Protein AF-A0AA39WLB5-F1 (afdb_monomer)

Foldseek 3Di:
DLVLQLLLVLLLVLLVVLLVLLVVLLVLLVVCVVVVHPCDLSLLLLVLVLVLLLLVLVLLLVVLLVLLVVCVVVPLLPDQLVVLLSLLLSLLSQLQSSLSSLLSSVSSDVDDDDPVSLVSSVSSNVSSVVSNVSSCVSNVVCDPVNLVVSVVVVVPPCVCDPDDVVCVQDVQQDPCVPCLVVLQCDPPDPNHPVCSVVSSVVSVVSSCVSVVVVVVVVVVVVVVVPPPPPDPDPPPPPPPPPPDDDPDDDPPPPVVVSVVVSVVSNVVSVVSSVSSVSSSVSSVSVVNRSNDDPPDDRPSNVVSCVSVVVSVCSSVVSVVVSVVVVVD

Organism: NCBI:txid314043

Structure (mmCIF, N/CA/C/O backbone):
data_AF-A0AA39WLB5-F1
#
_entry.id   AF-A0AA39WLB5-F1
#
loop_
_atom_site.group_PDB
_atom_site.id
_atom_site.type_symbol
_atom_site.label_atom_id
_atom_site.label_alt_id
_atom_site.label_comp_id
_atom_site.label_asym_id
_atom_site.label_entity_id
_atom_site.label_seq_id
_atom_site.pdbx_PDB_ins_code
_atom_site.Cartn_x
_atom_site.Cartn_y
_atom_site.Cartn_z
_atom_site.occupancy
_atom_site.B_iso_or_equiv
_atom_site.auth_seq_id
_atom_site.auth_comp_id
_atom_site.auth_asym_id
_atom_site.auth_atom_id
_atom_site.pdbx_PDB_model_num
ATOM 1 N N . MET A 1 1 ? 10.076 8.027 -20.244 1.00 45.41 1 MET A N 1
ATOM 2 C CA . MET A 1 1 ? 10.957 7.890 -19.060 1.00 45.41 1 MET A CA 1
ATOM 3 C C . MET A 1 1 ? 10.453 8.697 -17.859 1.00 45.41 1 MET A C 1
ATOM 5 O O . MET A 1 1 ? 10.361 8.128 -16.783 1.00 45.41 1 MET A O 1
ATOM 9 N N . LEU A 1 2 ? 10.016 9.952 -18.042 1.00 39.53 2 LEU A N 1
ATOM 10 C CA . LEU A 1 2 ? 9.492 10.826 -16.975 1.00 39.53 2 LEU A CA 1
ATOM 11 C C . LEU A 1 2 ? 8.368 10.226 -16.107 1.00 39.53 2 LEU A C 1
ATOM 13 O O . LEU A 1 2 ? 8.398 10.419 -14.901 1.00 39.53 2 LEU A O 1
ATOM 17 N N . ILE A 1 3 ? 7.442 9.433 -16.661 1.00 48.41 3 ILE A N 1
ATOM 18 C CA . ILE A 1 3 ? 6.362 8.771 -15.889 1.00 48.41 3 ILE A CA 1
ATOM 19 C C . ILE A 1 3 ? 6.914 7.825 -14.795 1.00 48.41 3 ILE A C 1
ATOM 21 O O . ILE A 1 3 ? 6.262 7.591 -13.782 1.00 48.41 3 ILE A O 1
ATOM 25 N N . ARG A 1 4 ? 8.147 7.316 -14.946 1.00 55.44 4 ARG A N 1
ATOM 26 C CA . ARG A 1 4 ? 8.725 6.263 -14.090 1.00 55.44 4 ARG A CA 1
ATOM 27 C C . ARG A 1 4 ? 9.189 6.772 -12.720 1.00 55.44 4 ARG A C 1
ATOM 29 O O . ARG A 1 4 ? 8.989 6.082 -11.728 1.00 55.44 4 ARG A O 1
ATOM 36 N N . LEU A 1 5 ? 9.751 7.982 -12.644 1.00 56.59 5 LEU A N 1
ATOM 37 C CA . LEU A 1 5 ? 10.190 8.593 -11.374 1.00 56.59 5 LEU A CA 1
ATOM 38 C C . LEU A 1 5 ? 9.010 9.029 -10.503 1.00 56.59 5 LEU A C 1
ATOM 40 O O . LEU A 1 5 ? 9.054 8.958 -9.279 1.00 56.59 5 LEU A O 1
ATOM 44 N N . GLN A 1 6 ? 7.967 9.524 -11.163 1.00 62.06 6 GLN A N 1
ATOM 45 C CA . GLN A 1 6 ? 6.819 10.192 -10.553 1.00 62.06 6 GLN A CA 1
ATOM 46 C C . GLN A 1 6 ? 6.055 9.232 -9.645 1.00 62.06 6 GLN A C 1
ATOM 48 O O . GLN A 1 6 ? 5.749 9.523 -8.490 1.00 62.06 6 GLN A O 1
ATOM 53 N N . VAL A 1 7 ? 5.828 8.037 -10.181 1.00 65.69 7 VAL A N 1
ATOM 54 C CA . VAL A 1 7 ? 5.169 6.934 -9.500 1.00 65.69 7 VAL A CA 1
ATOM 55 C C . VAL A 1 7 ? 6.019 6.448 -8.318 1.00 65.69 7 VAL A C 1
ATOM 57 O O . VAL A 1 7 ? 5.489 6.210 -7.236 1.00 65.69 7 VAL A O 1
ATOM 60 N N . LEU A 1 8 ? 7.344 6.389 -8.474 1.00 67.38 8 LEU A N 1
ATOM 61 C CA . LEU A 1 8 ? 8.256 5.940 -7.420 1.00 67.38 8 LEU A CA 1
ATOM 62 C C . LEU A 1 8 ? 8.286 6.897 -6.214 1.00 67.38 8 LEU A C 1
ATOM 64 O O . LEU A 1 8 ? 8.258 6.449 -5.070 1.00 67.38 8 LEU A O 1
ATOM 68 N N . ILE A 1 9 ? 8.303 8.213 -6.460 1.00 69.12 9 ILE A N 1
ATOM 69 C CA . ILE A 1 9 ? 8.267 9.239 -5.402 1.00 69.12 9 ILE A CA 1
ATOM 70 C C . ILE A 1 9 ? 6.919 9.222 -4.681 1.00 69.12 9 ILE A C 1
ATOM 72 O O . ILE A 1 9 ? 6.876 9.301 -3.456 1.00 69.12 9 ILE A O 1
ATOM 76 N N . SER A 1 10 ? 5.822 9.059 -5.422 1.00 71.12 10 SER A N 1
ATOM 77 C CA . SER A 1 10 ? 4.493 8.860 -4.841 1.00 71.12 10 SER A CA 1
ATOM 78 C C . SER A 1 10 ? 4.487 7.669 -3.873 1.00 71.12 10 SER A C 1
ATOM 80 O O . SER A 1 10 ? 4.056 7.798 -2.730 1.00 71.12 10 SER A O 1
ATOM 82 N N . TYR A 1 11 ? 5.050 6.531 -4.283 1.00 70.81 11 TYR A N 1
ATOM 83 C CA . TYR A 1 11 ? 5.164 5.346 -3.432 1.00 70.81 11 TYR A CA 1
ATOM 84 C C . TYR A 1 11 ? 6.097 5.531 -2.231 1.00 70.81 11 TYR A C 1
ATOM 86 O O . TYR A 1 11 ? 5.818 5.024 -1.146 1.00 70.81 11 TYR A O 1
ATOM 94 N N . TYR A 1 12 ? 7.173 6.300 -2.390 1.00 74.56 12 TYR A N 1
ATOM 95 C CA . TYR A 1 12 ? 8.064 6.670 -1.290 1.00 74.56 12 TYR A CA 1
ATOM 96 C C . TYR A 1 12 ? 7.324 7.468 -0.208 1.00 74.56 12 TYR A C 1
ATOM 98 O O . TYR A 1 12 ? 7.397 7.150 0.979 1.00 74.56 12 TYR A O 1
ATOM 106 N N . ILE A 1 13 ? 6.567 8.478 -0.637 1.00 74.94 13 ILE A N 1
ATOM 107 C CA . ILE A 1 13 ? 5.742 9.323 0.225 1.00 74.94 13 ILE A CA 1
ATOM 108 C C . ILE A 1 13 ? 4.688 8.478 0.955 1.00 74.94 13 ILE A C 1
ATOM 110 O O . ILE A 1 13 ? 4.549 8.593 2.173 1.00 74.94 13 ILE A O 1
ATOM 114 N N . GLN A 1 14 ? 3.999 7.585 0.237 1.00 75.06 14 GLN A N 1
ATOM 115 C CA . GLN A 1 14 ? 3.029 6.656 0.823 1.00 75.06 14 GLN A CA 1
ATOM 116 C C . GLN A 1 14 ? 3.661 5.734 1.874 1.00 75.06 14 GLN A C 1
ATOM 118 O O . GLN A 1 14 ? 3.096 5.555 2.950 1.00 75.06 14 GLN A O 1
ATOM 123 N N . GLY A 1 15 ? 4.840 5.171 1.595 1.00 74.81 15 GLY A N 1
ATOM 124 C CA . GLY A 1 15 ? 5.539 4.287 2.527 1.00 74.81 15 GLY A CA 1
ATOM 125 C C . GLY A 1 15 ? 5.907 4.989 3.836 1.00 74.81 15 GLY A C 1
ATOM 126 O O . GLY A 1 15 ? 5.658 4.450 4.914 1.00 74.81 15 GLY A O 1
ATOM 127 N N . ILE A 1 16 ? 6.430 6.219 3.761 1.00 79.31 16 ILE A N 1
ATOM 128 C CA . ILE A 1 16 ? 6.724 7.037 4.951 1.00 79.31 16 ILE A CA 1
ATOM 129 C C . ILE A 1 16 ? 5.444 7.347 5.725 1.00 79.31 16 ILE A C 1
ATOM 131 O O . ILE A 1 16 ? 5.416 7.202 6.946 1.00 79.31 16 ILE A O 1
ATOM 135 N N . LEU A 1 17 ? 4.383 7.747 5.026 1.00 74.69 17 LEU A N 1
ATOM 136 C CA . LEU A 1 17 ? 3.088 8.031 5.639 1.00 74.69 17 LEU A CA 1
ATOM 137 C C . LEU A 1 17 ? 2.535 6.826 6.396 1.00 74.69 17 LEU A C 1
ATOM 139 O O . LEU A 1 17 ? 2.078 6.969 7.528 1.00 74.69 17 LEU A O 1
ATOM 143 N N . LEU A 1 18 ? 2.620 5.639 5.800 1.00 75.50 18 LEU A N 1
ATOM 144 C CA . LEU A 1 18 ? 2.159 4.410 6.429 1.00 75.50 18 LEU A CA 1
ATOM 145 C C . LEU A 1 18 ? 2.999 4.028 7.642 1.00 75.50 18 LEU A C 1
ATOM 147 O O . LEU A 1 18 ? 2.437 3.600 8.647 1.00 75.50 18 LEU A O 1
ATOM 151 N N . LEU A 1 19 ? 4.317 4.233 7.592 1.00 78.44 19 LEU A N 1
ATOM 152 C CA . LEU A 1 19 ? 5.193 4.029 8.746 1.00 78.44 19 LEU A CA 1
ATOM 153 C C . LEU A 1 19 ? 4.872 5.002 9.886 1.00 78.44 19 LEU A C 1
ATOM 155 O O . LEU A 1 19 ? 4.796 4.586 11.041 1.00 78.44 19 LEU A O 1
ATOM 159 N N . LEU A 1 20 ? 4.630 6.278 9.575 1.00 81.19 20 LEU A N 1
ATOM 160 C CA . LEU A 1 20 ? 4.221 7.274 10.567 1.00 81.19 20 LEU A CA 1
ATOM 161 C C . LEU A 1 20 ? 2.859 6.925 11.175 1.00 81.19 20 LE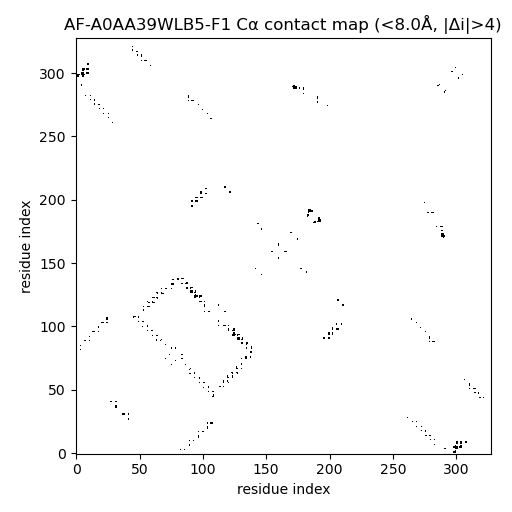U A C 1
ATOM 163 O O . LEU A 1 20 ? 2.717 6.930 12.396 1.00 81.19 20 LEU A O 1
ATOM 167 N N . ALA A 1 21 ? 1.877 6.562 10.347 1.00 76.44 21 ALA A N 1
ATOM 168 C CA . ALA A 1 21 ? 0.562 6.137 10.812 1.00 76.44 21 ALA A CA 1
ATOM 169 C C . ALA A 1 21 ? 0.666 4.897 11.712 1.00 76.44 21 ALA A C 1
ATOM 171 O O . ALA A 1 21 ? 0.112 4.886 12.810 1.00 76.44 21 ALA A O 1
ATOM 172 N N . ALA A 1 22 ? 1.434 3.887 11.299 1.00 77.81 22 ALA A N 1
ATOM 173 C CA . ALA A 1 22 ? 1.697 2.682 12.079 1.00 77.81 22 ALA A CA 1
ATOM 174 C C . ALA A 1 22 ? 2.364 2.992 13.430 1.00 77.81 22 ALA A C 1
ATOM 176 O O . ALA A 1 22 ? 1.956 2.443 14.455 1.00 77.81 22 ALA A O 1
ATOM 177 N N . ALA A 1 23 ? 3.342 3.902 13.455 1.00 81.62 23 ALA A N 1
ATOM 178 C CA . ALA A 1 23 ? 3.997 4.340 14.684 1.00 81.62 23 ALA A CA 1
ATOM 179 C C . ALA A 1 23 ? 3.018 5.052 15.629 1.00 81.62 23 ALA A C 1
ATOM 181 O O . ALA A 1 23 ? 2.978 4.740 16.819 1.00 81.62 23 ALA A O 1
ATOM 182 N N . VAL A 1 24 ? 2.180 5.954 15.106 1.00 80.50 24 VAL A N 1
ATOM 183 C CA . VAL A 1 24 ? 1.130 6.623 15.889 1.00 80.50 24 VAL A CA 1
ATOM 184 C C . VAL A 1 24 ? 0.166 5.594 16.478 1.00 80.50 24 VAL A C 1
ATOM 186 O O . VAL A 1 24 ? -0.100 5.632 17.678 1.00 80.50 24 VAL A O 1
ATOM 189 N N . VAL A 1 25 ? -0.296 4.628 15.678 1.00 76.50 25 VAL A N 1
ATOM 190 C CA . VAL A 1 25 ? -1.184 3.548 16.144 1.00 76.50 25 VAL A CA 1
ATOM 191 C C . VAL A 1 25 ? -0.523 2.738 17.257 1.00 76.50 25 VAL A C 1
ATOM 193 O O . VAL A 1 25 ? -1.152 2.479 18.280 1.00 76.50 25 VAL A O 1
ATOM 196 N N . ALA A 1 26 ? 0.747 2.363 17.095 1.00 78.81 26 ALA A N 1
ATOM 197 C CA . ALA A 1 26 ? 1.484 1.598 18.095 1.00 78.81 26 ALA A CA 1
ATOM 198 C C . ALA A 1 26 ? 1.643 2.372 19.414 1.00 78.81 26 ALA A C 1
ATOM 200 O O . ALA A 1 26 ? 1.461 1.804 20.495 1.00 78.81 26 ALA A O 1
ATOM 201 N N . VAL A 1 27 ? 1.932 3.676 19.344 1.00 82.44 27 VAL A N 1
ATOM 202 C CA . VAL A 1 27 ? 2.039 4.549 20.522 1.00 82.44 27 VAL A CA 1
ATOM 203 C C . VAL A 1 27 ? 0.689 4.697 21.222 1.00 82.44 27 VAL A C 1
ATOM 205 O O . VAL A 1 27 ? 0.632 4.586 22.449 1.00 82.44 27 VAL A O 1
ATOM 208 N N . LEU A 1 28 ? -0.395 4.913 20.469 1.00 77.31 28 LEU A N 1
ATOM 209 C CA . LEU A 1 28 ? -1.751 4.995 21.019 1.00 77.31 28 LEU A CA 1
ATOM 210 C C . LEU A 1 28 ? -2.135 3.679 21.702 1.00 77.31 28 LEU A C 1
ATOM 212 O O . LEU A 1 28 ? -2.416 3.681 22.898 1.00 77.31 28 LEU A O 1
ATOM 216 N N . ALA A 1 29 ? -1.978 2.547 21.009 1.00 74.31 29 ALA A N 1
ATOM 217 C CA . ALA A 1 29 ? -2.257 1.222 21.555 1.00 74.31 29 ALA A CA 1
ATOM 218 C C . ALA A 1 29 ? -1.475 0.948 22.853 1.00 74.31 29 ALA A C 1
ATOM 220 O O . ALA A 1 29 ? -2.047 0.457 23.830 1.00 74.31 29 ALA A O 1
ATOM 221 N N . SER A 1 30 ? -0.196 1.333 22.902 1.00 79.50 30 SER A N 1
ATOM 222 C CA . SER A 1 30 ? 0.651 1.187 24.094 1.00 79.50 30 SER A CA 1
ATOM 223 C C . SER A 1 30 ? 0.182 2.073 25.255 1.00 79.50 30 SER A C 1
ATOM 225 O O . SER A 1 30 ? 0.157 1.636 26.407 1.00 79.50 30 SER A O 1
ATOM 227 N N . ARG A 1 31 ? -0.238 3.313 24.975 1.00 80.44 31 ARG A N 1
ATOM 228 C CA . ARG A 1 31 ? -0.786 4.232 25.989 1.00 80.44 31 ARG A CA 1
ATOM 229 C C . ARG A 1 31 ? -2.144 3.769 26.517 1.00 80.44 31 ARG A C 1
ATOM 231 O O . ARG A 1 31 ? -2.374 3.867 27.723 1.00 80.44 31 ARG A O 1
ATOM 238 N N . SER A 1 32 ? -3.001 3.237 25.646 1.00 73.38 32 SER A N 1
ATOM 239 C CA . SER A 1 32 ? -4.305 2.657 25.999 1.00 73.38 32 SER A CA 1
ATOM 240 C C . SER A 1 32 ? -4.166 1.550 27.040 1.00 73.38 32 SER A C 1
ATOM 242 O O . SER A 1 32 ? -4.946 1.458 27.992 1.00 73.38 32 SER A O 1
ATOM 244 N N . TRP A 1 33 ? -3.121 0.737 26.865 1.00 73.94 33 TRP A N 1
ATOM 245 C CA . TRP A 1 33 ? -2.799 -0.389 27.718 1.00 73.94 33 TRP A CA 1
ATOM 246 C C . TRP A 1 33 ? -2.329 0.080 29.093 1.00 73.94 33 TRP A C 1
ATOM 248 O O . TRP A 1 33 ? -2.852 -0.364 30.111 1.00 73.94 33 TRP A O 1
ATOM 258 N N . LEU A 1 34 ? -1.401 1.041 29.121 1.00 80.94 34 LEU A N 1
ATOM 259 C CA . LEU A 1 34 ? -0.844 1.591 30.360 1.00 80.94 34 LEU A CA 1
ATOM 260 C C . LEU A 1 34 ? -1.882 2.326 31.218 1.00 80.94 34 LEU A C 1
ATOM 262 O O . LEU A 1 34 ? -1.798 2.288 32.441 1.00 80.94 34 LEU A O 1
ATOM 266 N N . ARG A 1 35 ? -2.868 2.992 30.604 1.00 77.12 35 ARG A N 1
ATOM 267 C CA . ARG A 1 35 ? -3.874 3.799 31.321 1.00 77.12 35 ARG A CA 1
ATOM 268 C C . ARG A 1 35 ? -5.099 3.020 31.799 1.00 77.12 35 ARG A C 1
ATOM 270 O O . ARG A 1 35 ? -6.095 3.633 32.174 1.00 77.12 35 ARG A O 1
ATOM 277 N N . GLY A 1 36 ? -5.071 1.687 31.769 1.00 69.06 36 GLY A N 1
ATOM 278 C CA . GLY A 1 36 ? -6.127 0.871 32.380 1.00 69.06 36 GLY A CA 1
ATOM 279 C C . GLY A 1 36 ? -7.535 1.097 31.808 1.00 69.06 36 GLY A C 1
ATOM 280 O O . GLY A 1 36 ? -8.518 0.780 32.467 1.00 69.06 36 GLY A O 1
ATOM 281 N N . GLY A 1 37 ? -7.662 1.620 30.580 1.00 62.50 37 GLY A N 1
ATOM 282 C CA . GLY A 1 37 ? -8.954 1.764 29.902 1.00 62.50 37 GLY A CA 1
ATOM 283 C C . GLY A 1 37 ? -9.710 3.083 30.099 1.00 62.50 37 GLY A C 1
ATOM 284 O O . GLY A 1 37 ? -10.896 3.127 29.776 1.00 62.50 37 GLY A O 1
ATOM 285 N N . GLN A 1 38 ? -9.072 4.168 30.547 1.00 57.00 38 GLN A N 1
ATOM 286 C CA . GLN A 1 38 ? -9.706 5.497 30.575 1.00 57.00 38 GLN A CA 1
ATOM 287 C C . GLN A 1 38 ? -9.788 6.097 29.147 1.00 57.00 38 GLN A C 1
ATOM 289 O O . GLN A 1 38 ? -8.961 6.899 28.720 1.00 57.00 38 GLN A O 1
ATOM 294 N N . GLY A 1 39 ? -10.770 5.618 28.370 1.00 55.78 39 GLY A N 1
ATOM 295 C CA . GLY A 1 39 ? -10.820 5.649 26.896 1.00 55.78 39 GLY A CA 1
ATOM 296 C C . GLY A 1 39 ? -11.477 6.855 26.209 1.00 55.78 39 GLY A C 1
ATOM 297 O O . GLY A 1 39 ? -11.874 6.740 25.052 1.00 55.78 39 GLY A O 1
ATOM 298 N N . SER A 1 40 ? -11.615 8.008 26.870 1.00 58.44 40 SER A N 1
ATOM 299 C CA . SER A 1 40 ? -12.301 9.169 26.268 1.00 58.44 40 SER A CA 1
ATOM 300 C C . SER A 1 40 ? -11.453 9.870 25.190 1.00 58.44 40 SER A C 1
ATOM 302 O O . SER A 1 40 ? -11.858 9.953 24.030 1.00 58.44 40 SER A O 1
ATOM 304 N N . ILE A 1 41 ? -10.235 10.303 25.533 1.00 58.03 41 ILE A N 1
ATOM 305 C CA . ILE A 1 41 ? -9.393 11.140 24.653 1.00 58.03 41 ILE A CA 1
ATOM 306 C C . ILE A 1 41 ? -8.864 10.351 23.446 1.00 58.03 41 ILE A C 1
ATOM 308 O O . ILE A 1 41 ? -8.791 10.870 22.333 1.00 58.03 41 ILE A O 1
ATOM 312 N N . GLU A 1 42 ? -8.547 9.073 23.645 1.00 65.81 42 GLU A N 1
ATOM 313 C CA . GLU A 1 42 ? -7.995 8.210 22.599 1.00 65.81 42 GLU A CA 1
ATOM 314 C C . GLU A 1 42 ? -8.998 7.956 21.464 1.00 65.81 42 GLU A C 1
ATOM 316 O O . GLU A 1 42 ? -8.631 7.963 20.289 1.00 65.81 42 GLU A O 1
ATOM 321 N N . SER A 1 43 ? -10.288 7.853 21.798 1.00 69.56 43 SER A N 1
ATOM 322 C CA . SER A 1 43 ? -11.354 7.689 20.807 1.00 69.56 43 SER A CA 1
ATOM 323 C C . SER A 1 43 ? -11.512 8.906 19.886 1.00 69.56 43 SER A C 1
ATOM 325 O O . SER A 1 43 ? -11.879 8.749 18.722 1.00 69.56 43 SER A O 1
ATOM 327 N N . SER A 1 44 ? -11.192 10.113 20.371 1.00 75.12 44 SER A N 1
ATOM 328 C CA . SER A 1 44 ? -11.315 11.355 19.599 1.00 75.12 44 SER A CA 1
ATOM 329 C C . SER A 1 44 ? -10.257 11.442 18.497 1.00 75.12 44 SER A C 1
ATOM 331 O O . SER A 1 44 ? -10.595 11.673 17.336 1.00 75.12 44 SER A O 1
ATOM 333 N N . VAL A 1 45 ? -8.987 11.174 18.828 1.00 74.88 45 VAL A N 1
ATOM 334 C CA . VAL A 1 45 ? -7.881 11.196 17.851 1.00 74.88 45 VAL A CA 1
ATOM 335 C C . VAL A 1 45 ? -8.066 10.106 16.797 1.00 74.88 45 VAL A C 1
ATOM 337 O O . VAL A 1 45 ? -7.965 10.377 15.603 1.00 74.88 45 VAL A O 1
ATOM 340 N N . VAL A 1 46 ? -8.411 8.889 17.225 1.00 76.88 46 VAL A N 1
ATOM 341 C CA . VAL A 1 46 ? -8.660 7.756 16.321 1.00 76.88 46 VAL A CA 1
ATOM 342 C C . VAL A 1 46 ? -9.796 8.064 15.343 1.00 76.88 46 VAL A C 1
ATOM 344 O O . VAL A 1 46 ? -9.663 7.830 14.143 1.00 76.88 46 VAL A O 1
ATOM 347 N N . ARG A 1 47 ? -10.894 8.655 15.829 1.00 79.69 47 ARG A N 1
ATOM 348 C CA . ARG A 1 47 ? -12.038 9.031 14.989 1.00 79.69 47 ARG A CA 1
ATOM 349 C C . ARG A 1 47 ? -11.704 10.159 14.010 1.00 79.69 47 ARG A C 1
ATOM 351 O O . ARG A 1 47 ? -12.219 10.163 12.897 1.00 79.69 47 ARG A O 1
ATOM 358 N N . LYS A 1 48 ? -10.827 11.093 14.392 1.00 80.81 48 LYS A N 1
ATOM 359 C CA . LYS A 1 48 ? -10.323 12.137 13.487 1.00 80.81 48 LYS A CA 1
ATOM 360 C C . LYS A 1 48 ? -9.405 11.574 12.399 1.00 80.81 48 LYS A C 1
ATOM 362 O O . LYS A 1 48 ? -9.460 12.063 11.277 1.00 80.81 48 LYS A O 1
ATOM 367 N N . LEU A 1 49 ? -8.620 10.535 12.702 1.00 78.75 49 LEU A N 1
ATOM 368 C CA . LEU A 1 49 ? -7.727 9.878 11.737 1.00 78.75 49 LEU A CA 1
ATOM 369 C C . LEU A 1 49 ? -8.457 8.958 10.743 1.00 78.75 49 LEU A C 1
ATOM 371 O O . LEU A 1 49 ? -7.922 8.659 9.677 1.00 78.75 49 LEU A O 1
ATOM 375 N N . GLU A 1 50 ? -9.675 8.515 11.064 1.00 83.44 50 GLU A N 1
ATOM 376 C CA . GLU A 1 50 ? -10.461 7.602 10.225 1.00 83.44 50 GLU A CA 1
ATOM 377 C C . GLU A 1 50 ? -10.741 8.180 8.831 1.00 83.44 50 GLU A C 1
ATOM 379 O O . GLU A 1 50 ? -10.485 7.524 7.821 1.00 83.44 50 GLU A O 1
ATOM 384 N N . SER A 1 51 ? -11.235 9.421 8.773 1.00 84.69 51 SER A N 1
ATOM 385 C CA . SER A 1 51 ? -11.563 10.101 7.516 1.00 84.69 51 SER A CA 1
ATOM 386 C C . SER A 1 51 ? -10.347 10.252 6.589 1.00 84.69 51 SER A C 1
ATOM 388 O O . SER A 1 51 ? -10.414 9.773 5.455 1.00 84.69 51 SER A O 1
ATOM 390 N N . PRO A 1 52 ? -9.216 10.846 7.023 1.00 82.62 52 PRO A N 1
ATOM 391 C CA . PRO A 1 52 ? -8.062 11.004 6.150 1.00 82.62 52 PRO A CA 1
ATOM 392 C C . PRO A 1 52 ? -7.429 9.665 5.759 1.00 82.62 52 PRO A C 1
ATOM 394 O O . PRO A 1 52 ? -6.986 9.530 4.624 1.00 82.62 52 PRO A O 1
ATOM 397 N N . MET A 1 53 ? -7.433 8.648 6.630 1.00 82.94 53 MET A N 1
ATOM 398 C CA . MET A 1 53 ? -6.938 7.311 6.270 1.00 82.94 53 MET A CA 1
ATOM 399 C C . MET A 1 53 ? -7.827 6.610 5.237 1.00 82.94 53 MET A C 1
ATOM 401 O O . MET A 1 53 ? -7.316 5.941 4.339 1.00 82.94 53 MET A O 1
ATOM 405 N N . ALA A 1 54 ? -9.148 6.784 5.307 1.00 87.75 54 ALA A N 1
ATOM 406 C CA . ALA A 1 54 ? -10.058 6.272 4.286 1.00 87.75 54 ALA A CA 1
ATOM 407 C C . ALA A 1 54 ? -9.869 6.987 2.935 1.00 87.75 54 ALA A C 1
ATOM 409 O O . ALA A 1 54 ? -9.864 6.332 1.886 1.00 87.75 54 ALA A O 1
ATOM 410 N N . THR A 1 55 ? -9.670 8.309 2.951 1.00 87.12 55 THR A N 1
ATOM 411 C CA . THR A 1 55 ? -9.332 9.090 1.751 1.00 87.12 55 THR A CA 1
ATOM 412 C C . THR A 1 55 ? -7.988 8.655 1.176 1.00 87.12 55 THR A C 1
ATOM 414 O O . THR A 1 55 ? -7.896 8.412 -0.025 1.00 87.12 55 THR A O 1
ATOM 417 N N . PHE A 1 56 ? -6.976 8.468 2.029 1.00 86.31 56 PHE A N 1
ATOM 418 C CA . PHE A 1 56 ? -5.652 7.985 1.644 1.00 86.31 56 PHE A CA 1
ATOM 419 C C . PHE A 1 56 ? -5.738 6.617 0.957 1.00 86.31 56 PHE A C 1
ATOM 421 O O . PHE A 1 56 ? -5.275 6.485 -0.172 1.00 86.31 56 PHE A O 1
ATOM 428 N N . LEU A 1 57 ? -6.429 5.642 1.564 1.00 90.12 57 LEU A N 1
ATOM 429 C CA . LEU A 1 57 ? -6.661 4.321 0.964 1.00 90.12 57 LEU A CA 1
ATOM 430 C C . LEU A 1 57 ? -7.325 4.422 -0.416 1.00 90.12 57 LEU A C 1
ATOM 432 O O . LEU A 1 57 ? -6.977 3.705 -1.355 1.00 90.12 57 LEU A O 1
ATOM 436 N N . THR A 1 58 ? -8.314 5.302 -0.538 1.00 90.38 58 THR A N 1
ATOM 437 C CA . THR A 1 58 ? -9.068 5.485 -1.780 1.00 90.38 58 THR A CA 1
ATOM 438 C C . THR A 1 58 ? -8.184 6.097 -2.870 1.00 90.38 58 THR A C 1
ATOM 440 O O . THR A 1 58 ? -8.134 5.577 -3.981 1.00 90.38 58 THR A O 1
ATOM 443 N N . ALA A 1 59 ? -7.435 7.155 -2.554 1.00 88.56 59 ALA A N 1
ATOM 444 C CA . ALA A 1 59 ? -6.499 7.783 -3.484 1.00 88.56 59 ALA A CA 1
ATOM 445 C C . ALA A 1 59 ? -5.402 6.804 -3.929 1.00 88.56 59 ALA A C 1
ATOM 447 O O . ALA A 1 59 ? -5.103 6.684 -5.116 1.00 88.56 59 ALA A O 1
ATOM 448 N N . GLU A 1 60 ? -4.851 6.054 -2.977 1.00 88.75 60 GLU A N 1
ATOM 449 C CA . GLU A 1 60 ? -3.820 5.052 -3.207 1.00 88.75 60 GLU A CA 1
ATOM 450 C C . GLU A 1 60 ? -4.295 3.930 -4.142 1.00 88.75 60 GLU A C 1
ATOM 452 O O . GLU A 1 60 ? -3.612 3.591 -5.111 1.00 88.75 60 GLU A O 1
ATOM 457 N N . THR A 1 61 ? -5.488 3.384 -3.892 1.00 92.00 61 THR A N 1
ATOM 458 C CA . THR A 1 61 ? -6.072 2.327 -4.730 1.00 92.00 61 THR A CA 1
ATOM 459 C C . THR A 1 61 ? -6.409 2.826 -6.130 1.00 92.00 61 THR A C 1
ATOM 461 O O . THR A 1 61 ? -6.090 2.139 -7.096 1.00 92.00 61 THR A O 1
ATOM 464 N N . TYR A 1 62 ? -6.975 4.028 -6.286 1.00 91.62 62 TYR A N 1
ATOM 465 C CA . TYR A 1 62 ? -7.223 4.600 -7.615 1.00 91.62 62 TYR A CA 1
ATOM 466 C C . TYR A 1 62 ? -5.940 4.807 -8.408 1.00 91.62 62 TYR A C 1
ATOM 468 O O . TYR A 1 62 ? -5.876 4.451 -9.589 1.00 91.62 62 TYR A O 1
ATOM 476 N N . PHE A 1 63 ? -4.916 5.358 -7.759 1.00 88.31 63 PHE A N 1
ATOM 477 C CA . PHE A 1 63 ? -3.616 5.549 -8.377 1.00 88.31 63 PHE A CA 1
ATOM 478 C C . PHE A 1 63 ? -3.025 4.207 -8.813 1.00 88.31 63 PHE A C 1
ATOM 480 O O . PHE A 1 63 ? -2.670 4.040 -9.978 1.00 88.31 63 PHE A O 1
ATOM 487 N N . SER A 1 64 ? -3.016 3.221 -7.915 1.00 90.94 64 SER A N 1
ATOM 488 C CA . SER A 1 64 ? -2.450 1.905 -8.189 1.00 90.94 64 SER A CA 1
ATOM 489 C C . SER A 1 64 ? -3.195 1.139 -9.291 1.00 90.94 64 SER A C 1
ATOM 491 O O . SER A 1 64 ? -2.563 0.570 -10.184 1.00 90.94 64 SER A O 1
ATOM 493 N N . ILE A 1 65 ? -4.531 1.169 -9.290 1.00 94.12 65 ILE A N 1
ATOM 494 C CA . ILE A 1 65 ? -5.358 0.575 -10.350 1.00 94.12 65 ILE A CA 1
ATOM 495 C C . ILE A 1 65 ? -5.041 1.234 -11.697 1.00 94.12 65 ILE A C 1
ATOM 497 O O . ILE A 1 65 ? -4.818 0.538 -12.687 1.00 94.12 65 ILE A O 1
ATOM 501 N N . SER A 1 66 ? -4.960 2.565 -11.731 1.00 90.81 66 SER A N 1
ATOM 502 C CA . SER A 1 66 ? -4.658 3.314 -12.956 1.00 90.81 66 SER A CA 1
ATOM 503 C C . SER A 1 66 ? -3.268 2.973 -13.495 1.00 90.81 66 SER A C 1
ATOM 505 O O . SER A 1 66 ? -3.113 2.733 -14.693 1.00 90.81 66 SER A O 1
ATOM 507 N N . THR A 1 67 ? -2.262 2.874 -12.618 1.00 88.12 67 THR A N 1
ATOM 508 C CA . THR A 1 67 ? -0.908 2.463 -13.016 1.00 88.12 67 THR A CA 1
ATOM 509 C C . THR A 1 67 ? -0.862 1.027 -13.523 1.00 88.12 67 THR A C 1
ATOM 511 O O . THR A 1 67 ? -0.167 0.758 -14.501 1.00 88.12 67 THR A O 1
ATOM 514 N N . ALA A 1 68 ? -1.627 0.112 -12.919 1.00 92.88 68 ALA A N 1
ATOM 515 C CA . ALA A 1 68 ? -1.690 -1.271 -13.373 1.00 92.88 68 ALA A CA 1
ATOM 516 C C . ALA A 1 68 ? -2.331 -1.370 -14.766 1.00 92.88 68 ALA A C 1
ATOM 518 O O . ALA A 1 68 ? -1.786 -2.033 -15.644 1.00 92.88 68 ALA A O 1
ATOM 519 N N . ILE A 1 69 ? -3.434 -0.652 -15.007 1.00 93.31 69 ILE A N 1
ATOM 520 C CA . ILE A 1 69 ? -4.085 -0.582 -16.326 1.00 93.31 69 ILE A CA 1
ATOM 521 C C . ILE A 1 69 ? -3.127 -0.016 -17.379 1.00 93.31 69 ILE A C 1
ATOM 523 O O . ILE A 1 69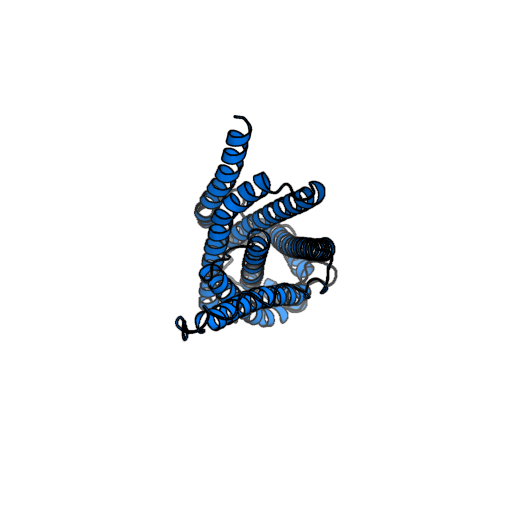 ? -2.973 -0.608 -18.446 1.00 93.31 69 ILE A O 1
ATOM 527 N N . ALA A 1 70 ? -2.438 1.085 -17.072 1.00 89.06 70 ALA A N 1
ATOM 528 C CA . ALA A 1 70 ? -1.441 1.656 -17.975 1.00 89.06 70 ALA A CA 1
ATOM 529 C C . ALA A 1 70 ? -0.323 0.648 -18.297 1.00 89.06 70 ALA A C 1
ATOM 531 O O . ALA A 1 70 ? 0.060 0.496 -19.455 1.00 89.06 70 ALA A O 1
ATOM 532 N N . ALA A 1 71 ? 0.152 -0.095 -17.296 1.00 89.56 71 ALA A N 1
ATOM 533 C CA . ALA A 1 71 ? 1.160 -1.131 -17.484 1.00 89.56 71 ALA A CA 1
ATOM 534 C C . ALA A 1 71 ? 0.666 -2.297 -18.358 1.00 89.56 71 ALA A C 1
ATOM 536 O O . ALA A 1 71 ? 1.433 -2.804 -19.174 1.00 89.56 71 ALA A O 1
ATOM 537 N N . PHE A 1 72 ? -0.608 -2.693 -18.250 1.00 91.94 72 PHE A N 1
ATOM 538 C CA . PHE A 1 72 ? -1.201 -3.697 -19.141 1.00 91.94 72 PHE A CA 1
ATOM 539 C C . PHE A 1 72 ? -1.226 -3.233 -20.601 1.00 91.94 72 PHE A C 1
ATOM 541 O O . PHE A 1 72 ? -0.911 -4.022 -21.492 1.00 91.94 72 PHE A O 1
ATOM 548 N N . ILE A 1 73 ? -1.535 -1.956 -20.848 1.00 92.25 73 ILE A N 1
ATOM 549 C CA . ILE A 1 73 ? -1.533 -1.367 -22.198 1.00 92.25 73 ILE A CA 1
ATOM 550 C C . ILE A 1 73 ? -0.120 -1.373 -22.801 1.00 92.25 73 ILE A C 1
ATOM 552 O O . ILE A 1 73 ? 0.037 -1.575 -24.002 1.00 92.25 73 ILE A O 1
ATOM 556 N N . MET A 1 74 ? 0.918 -1.226 -21.974 1.00 86.06 74 MET A N 1
ATOM 557 C CA . MET A 1 74 ? 2.319 -1.263 -22.411 1.00 86.06 74 MET A CA 1
ATOM 558 C C . MET A 1 74 ? 2.838 -2.667 -22.777 1.00 86.06 74 MET A C 1
ATOM 560 O O . MET A 1 74 ? 4.014 -2.793 -23.102 1.00 86.06 74 MET A O 1
ATOM 564 N N . SER A 1 75 ? 1.997 -3.709 -22.748 1.00 90.00 75 SER A N 1
ATOM 565 C CA . SER A 1 75 ? 2.376 -5.104 -23.016 1.00 90.00 75 SER A CA 1
ATOM 566 C C . SER A 1 75 ? 3.550 -5.578 -22.137 1.00 90.00 75 SER A C 1
ATOM 568 O O . SER A 1 75 ? 4.697 -5.641 -22.587 1.00 90.00 75 SER A O 1
ATOM 570 N N . PRO A 1 76 ? 3.298 -5.971 -20.873 1.00 86.44 76 PRO A N 1
ATOM 571 C CA . PRO A 1 76 ? 4.357 -6.261 -19.896 1.00 86.44 76 PRO A CA 1
ATOM 572 C C . PRO A 1 76 ? 5.310 -7.397 -20.313 1.00 86.44 76 PRO A C 1
ATOM 574 O O . PRO A 1 76 ? 6.421 -7.496 -19.797 1.00 86.44 76 PRO A O 1
ATOM 577 N N . ARG A 1 77 ? 4.901 -8.241 -21.269 1.00 85.81 77 ARG A N 1
ATOM 578 C CA . ARG A 1 77 ? 5.721 -9.333 -21.815 1.00 85.81 77 ARG A CA 1
ATOM 579 C C . ARG A 1 77 ? 6.807 -8.870 -22.786 1.00 85.81 77 ARG A C 1
ATOM 581 O O . ARG A 1 77 ? 7.779 -9.588 -22.955 1.00 85.81 77 ARG A O 1
ATOM 588 N N . ALA A 1 78 ? 6.623 -7.723 -23.434 1.00 83.75 78 ALA A N 1
ATOM 589 C CA . ALA A 1 78 ? 7.536 -7.194 -24.449 1.00 83.75 78 ALA A CA 1
ATOM 590 C C . ALA A 1 78 ? 8.262 -5.927 -23.975 1.00 83.75 78 ALA A C 1
ATOM 592 O O . ALA A 1 78 ? 8.862 -5.215 -24.773 1.00 83.75 78 ALA A O 1
ATOM 593 N N . ILE A 1 79 ? 8.154 -5.607 -22.685 1.00 81.06 79 ILE A N 1
ATOM 594 C CA . ILE A 1 79 ? 8.695 -4.369 -22.148 1.00 81.06 79 ILE A CA 1
ATOM 595 C C . ILE A 1 79 ? 10.199 -4.496 -21.898 1.00 81.06 79 ILE A C 1
ATOM 597 O O . ILE A 1 79 ? 10.664 -5.541 -21.438 1.00 81.06 79 ILE A O 1
ATOM 601 N N . ASP A 1 80 ? 10.943 -3.414 -22.149 1.00 77.75 80 ASP A N 1
ATOM 602 C CA . ASP A 1 80 ? 12.376 -3.369 -21.856 1.00 77.75 80 ASP A CA 1
ATOM 603 C C . ASP A 1 80 ? 12.640 -3.731 -20.387 1.00 77.75 80 ASP A C 1
ATOM 605 O O . ASP A 1 80 ? 11.890 -3.276 -19.511 1.00 77.75 80 ASP A O 1
ATOM 609 N N . PRO A 1 81 ? 13.732 -4.442 -20.069 1.00 71.81 81 PRO A N 1
ATOM 610 C CA . PRO A 1 81 ? 14.016 -4.898 -18.708 1.00 71.81 81 PRO A CA 1
ATOM 611 C C . PRO A 1 81 ? 14.029 -3.758 -17.692 1.00 71.81 81 PRO A C 1
ATOM 613 O O . PRO A 1 81 ? 13.426 -3.865 -16.628 1.00 71.81 81 PRO A O 1
ATOM 616 N N . LEU A 1 82 ? 14.621 -2.614 -18.053 1.00 69.94 82 LEU A N 1
ATOM 617 C CA . LEU A 1 82 ? 14.656 -1.420 -17.204 1.00 69.94 82 LEU A CA 1
ATOM 618 C C . LEU A 1 82 ? 13.247 -0.923 -16.837 1.00 69.94 82 LEU A C 1
ATOM 620 O O . LEU A 1 82 ? 12.990 -0.516 -15.703 1.00 69.94 82 LEU A O 1
ATOM 624 N N . ASN A 1 83 ? 12.317 -0.979 -17.789 1.00 76.62 83 ASN A N 1
ATOM 625 C CA . ASN A 1 83 ? 10.926 -0.585 -17.579 1.00 76.62 83 ASN A CA 1
ATOM 626 C C . ASN A 1 83 ? 10.192 -1.654 -16.777 1.00 76.62 83 ASN A C 1
ATOM 628 O O . ASN A 1 83 ? 9.403 -1.317 -15.898 1.00 76.62 83 ASN A O 1
ATOM 632 N N . GLY A 1 84 ? 10.480 -2.925 -17.060 1.00 82.75 84 GLY A N 1
ATOM 633 C CA . GLY A 1 84 ? 9.957 -4.061 -16.322 1.00 82.75 84 GLY A CA 1
ATOM 634 C C . GLY A 1 84 ? 10.324 -3.991 -14.842 1.00 82.75 84 GLY A C 1
ATOM 635 O O . GLY A 1 84 ? 9.447 -4.177 -14.007 1.00 82.75 84 GLY A O 1
ATOM 636 N N . TYR A 1 85 ? 11.562 -3.617 -14.496 1.00 77.00 85 TYR A N 1
ATOM 637 C CA . TYR A 1 85 ? 11.989 -3.431 -13.104 1.00 77.00 85 TYR A CA 1
ATOM 638 C C . TYR A 1 85 ? 11.223 -2.329 -12.387 1.00 77.00 85 TYR A C 1
ATOM 640 O O . TYR A 1 85 ? 10.721 -2.546 -11.284 1.00 77.00 85 TYR A O 1
ATOM 648 N N . ALA A 1 86 ? 11.094 -1.162 -13.020 1.00 79.25 86 ALA A N 1
ATOM 649 C CA . ALA A 1 86 ? 10.315 -0.069 -12.453 1.00 79.25 86 ALA A CA 1
ATOM 650 C C . ALA A 1 86 ? 8.854 -0.497 -12.243 1.00 79.25 86 ALA A C 1
ATOM 652 O O . ALA A 1 86 ? 8.315 -0.325 -11.152 1.00 79.25 86 ALA A O 1
ATOM 653 N N . LEU A 1 87 ? 8.233 -1.124 -13.248 1.00 85.94 87 LEU A N 1
ATOM 654 C CA . LEU A 1 87 ? 6.864 -1.632 -13.147 1.00 85.94 87 LEU A CA 1
ATOM 655 C C . LEU A 1 87 ? 6.714 -2.743 -12.108 1.00 85.94 87 LEU A C 1
ATOM 657 O O . LEU A 1 87 ? 5.661 -2.848 -11.487 1.00 85.94 87 LEU A O 1
ATOM 661 N N . MET A 1 88 ? 7.750 -3.547 -11.880 1.00 87.19 88 MET A N 1
ATOM 662 C CA . MET A 1 88 ? 7.731 -4.575 -10.851 1.00 87.19 88 MET A CA 1
ATOM 663 C C . MET A 1 88 ? 7.685 -3.945 -9.459 1.00 87.19 88 MET A C 1
ATOM 665 O O . MET A 1 88 ? 6.876 -4.366 -8.639 1.00 87.19 88 MET A O 1
ATOM 669 N N . VAL A 1 89 ? 8.478 -2.901 -9.198 1.00 84.06 89 VAL A N 1
ATOM 670 C CA . VAL A 1 89 ? 8.385 -2.141 -7.939 1.00 84.06 89 VAL A CA 1
ATOM 671 C C . VAL A 1 89 ? 7.001 -1.522 -7.786 1.00 84.06 89 VAL A C 1
ATOM 673 O O . VAL A 1 89 ? 6.390 -1.662 -6.732 1.00 84.06 89 VAL A O 1
ATOM 676 N N . VAL A 1 90 ? 6.478 -0.897 -8.844 1.00 86.44 90 VAL A N 1
ATOM 677 C CA . VAL A 1 90 ? 5.122 -0.326 -8.859 1.00 86.44 90 VAL A CA 1
ATOM 678 C C . VAL A 1 90 ? 4.071 -1.379 -8.511 1.00 86.44 90 VAL A C 1
ATOM 680 O O . VAL A 1 90 ? 3.236 -1.134 -7.646 1.00 86.44 90 VAL A O 1
ATOM 683 N N . ALA A 1 91 ? 4.151 -2.566 -9.115 1.00 92.00 91 ALA A N 1
ATOM 684 C CA . ALA A 1 91 ? 3.246 -3.671 -8.828 1.00 92.00 91 ALA A CA 1
ATOM 685 C C . ALA A 1 91 ? 3.351 -4.125 -7.364 1.00 92.00 91 ALA A C 1
ATOM 687 O O . ALA A 1 91 ? 2.330 -4.296 -6.702 1.00 92.00 91 ALA A O 1
ATOM 688 N N . ILE A 1 92 ? 4.574 -4.258 -6.835 1.00 90.00 92 ILE A N 1
ATOM 689 C CA . ILE A 1 92 ? 4.814 -4.640 -5.436 1.00 90.00 92 ILE A CA 1
ATOM 690 C C . ILE A 1 92 ? 4.154 -3.657 -4.484 1.00 90.00 92 ILE A C 1
ATOM 692 O O . ILE A 1 92 ? 3.383 -4.058 -3.614 1.00 90.00 92 ILE A O 1
ATOM 696 N N . VAL A 1 93 ? 4.422 -2.366 -4.661 1.00 87.81 93 VAL A N 1
ATOM 697 C CA . VAL A 1 93 ? 3.844 -1.353 -3.782 1.00 87.81 93 VAL A CA 1
ATOM 698 C C . VAL A 1 93 ? 2.323 -1.283 -3.966 1.00 87.81 93 VAL A C 1
ATOM 700 O O . VAL A 1 93 ? 1.590 -1.184 -2.985 1.00 87.81 93 VAL A O 1
ATOM 703 N N . GLY A 1 94 ? 1.835 -1.450 -5.198 1.00 89.19 94 GLY A N 1
ATOM 704 C CA . GLY A 1 94 ? 0.417 -1.421 -5.547 1.00 89.19 94 GLY A CA 1
ATOM 705 C C . GLY A 1 94 ? -0.441 -2.558 -4.981 1.00 89.19 94 GLY A C 1
ATOM 706 O O . GLY A 1 94 ? -1.641 -2.366 -4.765 1.00 89.19 94 GLY A O 1
ATOM 707 N N . PHE A 1 95 ? 0.136 -3.733 -4.699 1.00 92.69 95 PHE A N 1
ATOM 708 C CA . PHE A 1 95 ? -0.574 -4.787 -3.961 1.00 92.69 95 PHE A CA 1
ATOM 709 C C . PHE A 1 95 ? -0.325 -4.751 -2.450 1.00 92.69 95 PHE A C 1
ATOM 711 O O . PHE A 1 95 ? -1.111 -5.327 -1.700 1.00 92.69 95 PHE A O 1
ATOM 718 N N . LEU A 1 96 ? 0.759 -4.123 -1.989 1.00 90.25 96 LEU A N 1
ATOM 719 C CA . LEU A 1 96 ? 1.196 -4.184 -0.596 1.00 90.25 96 LEU A CA 1
ATOM 720 C C . LEU A 1 96 ? 0.632 -3.042 0.245 1.00 90.25 96 LEU A C 1
ATOM 722 O O . LEU A 1 96 ? -0.020 -3.284 1.264 1.00 90.25 96 LEU A O 1
ATOM 726 N N . CYS A 1 97 ? 0.854 -1.804 -0.191 1.00 89.50 97 CYS A N 1
ATOM 727 C CA . CYS A 1 97 ? 0.470 -0.636 0.583 1.00 89.50 97 CYS A CA 1
ATOM 728 C C . CYS A 1 97 ? -1.058 -0.542 0.767 1.00 89.50 97 CYS A C 1
ATOM 730 O O . CYS A 1 97 ? -1.468 -0.426 1.923 1.00 89.50 97 CYS A O 1
ATOM 732 N N . PRO A 1 98 ? -1.929 -0.804 -0.237 1.00 92.00 98 PRO A N 1
ATOM 733 C CA . PRO A 1 98 ? -3.375 -0.739 -0.015 1.00 92.00 98 PRO A CA 1
ATOM 734 C C . PRO A 1 98 ? -3.886 -1.763 1.001 1.00 92.00 98 PRO A C 1
ATOM 736 O O . PRO A 1 98 ? -4.839 -1.503 1.737 1.00 92.00 98 PRO A O 1
ATOM 739 N N . VAL A 1 99 ? -3.259 -2.943 1.052 1.00 92.62 99 VAL A N 1
ATOM 740 C CA . VAL A 1 99 ? -3.597 -3.996 2.019 1.00 92.62 99 VAL A CA 1
ATOM 741 C C . VAL A 1 99 ? -3.197 -3.572 3.429 1.00 92.62 99 VAL A C 1
ATOM 743 O O . VAL A 1 99 ? -3.959 -3.773 4.375 1.00 92.62 99 VAL A O 1
ATOM 746 N N . PHE A 1 100 ? -2.031 -2.949 3.582 1.00 88.12 100 PHE A N 1
ATOM 747 C CA . PHE A 1 100 ? -1.561 -2.463 4.876 1.00 88.12 100 PHE A CA 1
ATOM 748 C C . PHE A 1 100 ? -2.326 -1.236 5.353 1.00 88.12 100 PHE A C 1
ATOM 750 O O . PHE A 1 100 ? -2.693 -1.180 6.524 1.00 88.12 100 PHE A O 1
ATOM 757 N N . THR A 1 101 ? -2.658 -0.304 4.465 1.00 88.19 101 THR A N 1
ATOM 758 C CA . THR A 1 101 ? -3.553 0.814 4.768 1.00 88.19 101 THR A CA 1
ATOM 759 C C . THR A 1 101 ? -4.906 0.295 5.265 1.00 88.19 101 THR A C 1
ATOM 761 O O . THR A 1 101 ? -5.427 0.764 6.278 1.00 88.19 101 THR A O 1
ATOM 764 N N . LEU A 1 102 ? -5.461 -0.732 4.607 1.00 90.38 102 LEU A N 1
ATOM 765 C CA . LEU A 1 102 ? -6.706 -1.374 5.031 1.00 90.38 102 LEU A CA 1
ATOM 766 C C . LEU A 1 102 ? -6.576 -2.046 6.410 1.00 90.38 102 LEU A C 1
ATOM 768 O O . LEU A 1 102 ? -7.502 -1.958 7.219 1.00 90.38 102 LEU A O 1
ATOM 772 N N . LEU A 1 103 ? -5.441 -2.694 6.690 1.00 88.69 103 LEU A N 1
ATOM 773 C CA . LEU A 1 103 ? -5.143 -3.282 7.996 1.00 88.69 103 LEU A CA 1
ATOM 774 C C . LEU A 1 103 ? -5.038 -2.210 9.088 1.00 88.69 103 LEU A C 1
ATOM 776 O O . LEU A 1 103 ? -5.656 -2.357 10.139 1.00 88.69 103 LEU A O 1
ATOM 780 N N . LEU A 1 104 ? -4.318 -1.114 8.840 1.00 83.88 104 LEU A N 1
ATOM 781 C CA . LEU A 1 104 ? -4.207 0.002 9.783 1.00 83.88 104 LEU A CA 1
ATOM 782 C C . LEU A 1 104 ? -5.575 0.619 10.065 1.00 83.88 104 LEU A C 1
ATOM 784 O O . LEU A 1 104 ? -5.923 0.823 11.226 1.00 83.88 104 LEU A O 1
ATOM 788 N N . LEU A 1 105 ? -6.393 0.827 9.031 1.00 86.25 105 LEU A N 1
ATOM 789 C CA . LEU A 1 105 ? -7.763 1.312 9.192 1.00 86.25 105 LEU A CA 1
ATOM 790 C C . LEU A 1 105 ? -8.618 0.328 10.007 1.00 86.25 105 LEU A C 1
ATOM 792 O O . LEU A 1 105 ? -9.446 0.741 10.816 1.00 86.25 105 LEU A O 1
ATOM 796 N N . ARG A 1 106 ? -8.398 -0.984 9.845 1.00 86.38 106 ARG A N 1
ATOM 797 C CA . ARG A 1 106 ? -9.059 -2.020 10.651 1.00 86.38 106 ARG A CA 1
ATOM 798 C C . ARG A 1 106 ? -8.619 -1.992 12.117 1.00 86.38 106 ARG A C 1
ATOM 800 O O . ARG A 1 106 ? -9.464 -2.235 12.980 1.00 86.38 106 ARG A O 1
ATOM 807 N N . CYS A 1 107 ? -7.338 -1.739 12.382 1.00 79.94 107 CYS A N 1
ATOM 808 C CA . CYS A 1 107 ? -6.774 -1.627 13.728 1.00 79.94 107 CYS A CA 1
ATOM 809 C C . CYS A 1 107 ? -7.221 -0.343 14.436 1.00 79.94 107 CYS A C 1
ATOM 811 O O . CYS A 1 107 ? -7.498 -0.383 15.631 1.00 79.94 107 CYS A O 1
ATOM 813 N N . LEU A 1 108 ? -7.315 0.770 13.704 1.00 76.69 108 LEU A N 1
ATOM 814 C CA . LEU A 1 108 ? -7.784 2.056 14.219 1.00 76.69 108 LEU A CA 1
ATOM 815 C C . LEU A 1 108 ? -9.283 2.026 14.511 1.00 76.69 108 LEU A C 1
ATOM 817 O O . LEU A 1 108 ? -9.719 2.434 15.582 1.00 76.69 108 LEU A O 1
ATOM 821 N N . THR A 1 109 ? -10.085 1.514 13.581 1.00 73.31 109 THR A N 1
ATOM 822 C CA . THR A 1 109 ? -11.537 1.650 13.661 1.00 73.31 109 THR A CA 1
ATOM 823 C C . THR A 1 109 ? -12.194 0.294 13.916 1.00 73.31 109 THR A C 1
ATOM 825 O O . THR A 1 109 ? -12.340 -0.533 13.013 1.00 73.31 109 THR A O 1
ATOM 828 N N . GLU A 1 110 ? -12.692 0.070 15.140 1.00 64.81 110 GLU A N 1
ATOM 829 C CA . GLU A 1 110 ? -13.540 -1.102 15.430 1.00 64.81 110 GLU A CA 1
ATOM 830 C C . GLU A 1 110 ? -14.877 -1.060 14.661 1.00 64.81 110 GLU A C 1
ATOM 832 O O . GLU A 1 110 ? -15.480 -2.106 14.400 1.00 64.81 110 GLU A O 1
ATOM 837 N N . ALA A 1 111 ? -15.329 0.139 14.270 1.00 53.53 111 ALA A N 1
ATOM 838 C CA . ALA A 1 111 ? -16.716 0.382 13.896 1.00 53.53 111 ALA A CA 1
ATOM 839 C C . ALA A 1 111 ? -17.051 0.311 12.397 1.00 53.53 111 ALA A C 1
ATOM 841 O O . ALA A 1 111 ? -18.182 -0.082 12.098 1.00 53.53 111 ALA A O 1
ATOM 842 N N . ARG A 1 112 ? -16.184 0.685 11.435 1.00 61.72 112 ARG A N 1
ATOM 843 C CA . ARG A 1 112 ? -16.644 0.774 10.029 1.00 61.72 112 ARG A CA 1
ATOM 844 C C . ARG A 1 112 ? -15.553 1.012 8.973 1.00 61.72 112 ARG A C 1
ATOM 846 O O . ARG A 1 112 ? -15.514 2.038 8.312 1.00 61.72 112 ARG A O 1
ATOM 853 N N . VAL A 1 113 ? -14.749 -0.004 8.662 1.00 75.00 113 VAL A N 1
ATOM 854 C CA . VAL A 1 113 ? -14.050 0.006 7.362 1.00 75.00 113 VAL A CA 1
ATOM 855 C C . V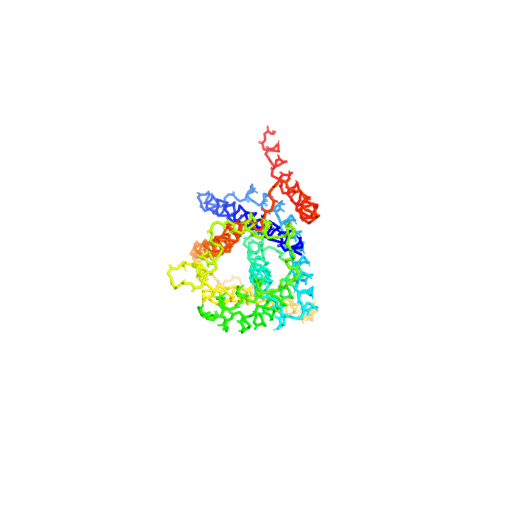AL A 1 113 ? -15.123 0.039 6.256 1.00 75.00 113 VAL A C 1
ATOM 857 O O . VAL A 1 113 ? -16.024 -0.811 6.239 1.00 75.00 113 VAL A O 1
ATOM 860 N N . THR A 1 114 ? -15.055 0.984 5.318 1.00 82.56 114 THR A N 1
ATOM 861 C CA . THR A 1 114 ? -16.055 1.105 4.242 1.00 82.56 114 THR A CA 1
ATOM 862 C C . THR A 1 114 ? -16.005 -0.122 3.323 1.00 82.56 114 THR A C 1
ATOM 864 O O . THR A 1 114 ? -14.942 -0.692 3.071 1.00 82.56 114 THR A O 1
ATOM 867 N N . ARG A 1 115 ? -17.165 -0.612 2.858 1.00 87.94 115 ARG A N 1
ATOM 868 C CA . ARG A 1 115 ? -17.211 -1.737 1.895 1.00 87.94 115 ARG A CA 1
ATOM 869 C C . ARG A 1 115 ? -16.501 -1.364 0.597 1.00 87.94 115 ARG A C 1
ATOM 871 O O . ARG A 1 115 ? -15.771 -2.176 0.047 1.00 87.94 115 ARG A O 1
ATOM 878 N N . PHE A 1 116 ? -16.690 -0.116 0.185 1.00 90.31 116 PHE A N 1
ATOM 879 C CA . PHE A 1 116 ? -16.084 0.461 -1.000 1.00 90.31 116 PHE A CA 1
ATOM 880 C C . PHE A 1 116 ? -14.552 0.389 -0.969 1.00 90.31 116 PHE A C 1
ATOM 882 O O . PHE A 1 116 ? -13.966 -0.184 -1.881 1.00 90.31 116 PHE A O 1
ATOM 889 N N . GLY A 1 117 ? -13.918 0.845 0.121 1.00 91.00 117 GLY A N 1
ATOM 890 C CA . GLY A 1 117 ? -12.462 0.773 0.268 1.00 91.00 117 GLY A CA 1
ATOM 891 C C . GLY A 1 117 ? -11.934 -0.660 0.192 1.00 91.00 117 GLY A C 1
ATOM 892 O O . GLY A 1 117 ? -10.983 -0.922 -0.526 1.00 91.00 117 GLY A O 1
ATOM 893 N N . THR A 1 118 ? -12.605 -1.621 0.841 1.00 93.00 118 THR A N 1
ATOM 894 C CA . THR A 1 118 ? -12.215 -3.043 0.765 1.00 93.00 118 THR A CA 1
ATOM 895 C C . THR A 1 118 ? -12.288 -3.593 -0.660 1.00 93.00 118 THR A C 1
ATOM 897 O O . THR A 1 118 ? -11.378 -4.302 -1.077 1.00 93.00 118 THR A O 1
ATOM 900 N N . VAL A 1 119 ? -13.346 -3.273 -1.413 1.00 95.44 119 VAL A N 1
ATOM 901 C CA . VAL A 1 119 ? -13.482 -3.714 -2.811 1.00 95.44 119 VAL A CA 1
ATOM 902 C C . VAL A 1 119 ? -12.377 -3.108 -3.674 1.00 95.44 119 VAL A C 1
ATOM 904 O O . VAL A 1 119 ? -11.732 -3.840 -4.420 1.00 95.44 119 VAL A O 1
ATOM 907 N N . LEU A 1 120 ? -12.102 -1.808 -3.528 1.00 95.19 120 LEU A N 1
ATOM 908 C CA . LEU A 1 120 ? -11.002 -1.152 -4.238 1.00 95.19 120 LEU A CA 1
ATOM 909 C C . LEU A 1 120 ? -9.643 -1.776 -3.903 1.00 95.19 120 LEU A C 1
ATOM 911 O O . LEU A 1 120 ? -8.861 -2.035 -4.814 1.00 95.19 120 LEU A O 1
ATOM 915 N N . THR A 1 121 ? -9.374 -2.090 -2.631 1.00 95.75 121 THR A N 1
ATOM 916 C CA . THR A 1 121 ? -8.149 -2.793 -2.223 1.00 95.75 121 THR A CA 1
ATOM 917 C C . THR A 1 121 ? -8.030 -4.155 -2.901 1.00 95.75 121 THR A C 1
ATOM 919 O O . THR A 1 121 ? -6.956 -4.485 -3.393 1.00 95.75 121 THR A O 1
ATOM 922 N N . VAL A 1 122 ? -9.115 -4.936 -2.970 1.00 97.19 122 VAL A N 1
ATOM 923 C CA . VAL A 1 122 ? -9.115 -6.253 -3.632 1.00 97.19 122 VAL A CA 1
ATOM 924 C C . VAL A 1 122 ? -8.852 -6.121 -5.132 1.00 97.19 122 VAL A C 1
ATOM 926 O O . VAL A 1 122 ? -8.039 -6.869 -5.670 1.00 97.19 122 VAL A O 1
ATOM 929 N N . VAL A 1 123 ? -9.489 -5.157 -5.804 1.00 97.50 123 VAL A N 1
ATOM 930 C CA . VAL A 1 123 ? -9.265 -4.894 -7.236 1.00 97.50 123 VAL A CA 1
ATOM 931 C C . VAL A 1 123 ? -7.822 -4.454 -7.488 1.00 97.50 123 VAL A C 1
ATOM 933 O O . VAL A 1 123 ? -7.165 -5.001 -8.372 1.00 97.50 123 VAL A O 1
ATOM 936 N N . SER A 1 124 ? -7.305 -3.522 -6.680 1.00 96.81 124 SER A N 1
ATOM 937 C CA . SER A 1 124 ? -5.910 -3.072 -6.747 1.00 96.81 124 SER A CA 1
ATOM 938 C C . SER A 1 124 ? -4.945 -4.237 -6.548 1.00 96.81 124 SER A C 1
ATOM 940 O O . SER A 1 124 ? -4.067 -4.463 -7.380 1.00 96.81 124 SER A O 1
ATOM 942 N N . TRP A 1 125 ? -5.135 -5.030 -5.491 1.00 97.44 125 TRP A N 1
ATOM 943 C CA . TRP A 1 125 ? -4.314 -6.205 -5.206 1.00 97.44 125 TRP A CA 1
ATOM 944 C C . TRP A 1 125 ? -4.330 -7.205 -6.366 1.00 97.44 125 TRP A C 1
ATOM 946 O O . TRP A 1 125 ? -3.268 -7.674 -6.775 1.00 97.44 125 TRP A O 1
ATOM 956 N N . PHE A 1 126 ? -5.502 -7.493 -6.939 1.00 97.94 126 PHE A N 1
ATOM 957 C CA . PHE A 1 126 ? -5.640 -8.442 -8.042 1.00 97.94 126 PHE A CA 1
ATOM 958 C C . PHE A 1 126 ? -4.893 -7.973 -9.295 1.00 97.94 126 PHE A C 1
ATOM 960 O O . PHE A 1 126 ? -4.066 -8.711 -9.827 1.00 97.94 126 PHE A O 1
ATOM 967 N N . LEU A 1 127 ? -5.127 -6.732 -9.737 1.00 97.19 127 LEU A N 1
ATOM 968 C CA . LEU A 1 127 ? -4.489 -6.188 -10.939 1.00 97.19 127 LEU A CA 1
ATOM 969 C C . LEU A 1 127 ? -2.963 -6.145 -10.806 1.00 97.19 127 LEU A C 1
ATOM 971 O O . LEU A 1 127 ? -2.253 -6.581 -11.712 1.00 97.19 127 LEU A O 1
ATOM 975 N N . ASN A 1 128 ? -2.457 -5.678 -9.664 1.00 96.19 128 ASN A N 1
ATOM 976 C CA . ASN A 1 128 ? -1.019 -5.607 -9.416 1.00 96.19 128 ASN A CA 1
ATOM 977 C C . ASN A 1 128 ? -0.388 -6.994 -9.229 1.00 96.19 128 ASN A C 1
ATOM 979 O O . ASN A 1 128 ? 0.746 -7.203 -9.650 1.00 96.19 128 ASN A O 1
ATOM 983 N N . THR A 1 129 ? -1.118 -7.963 -8.670 1.00 96.56 129 THR A N 1
ATOM 984 C CA . THR A 1 129 ? -0.669 -9.363 -8.595 1.00 96.56 129 THR A CA 1
ATOM 985 C C . THR A 1 129 ? -0.512 -9.960 -9.992 1.00 96.56 129 THR A C 1
ATOM 987 O O . THR A 1 129 ? 0.529 -10.534 -10.304 1.00 96.56 129 THR A O 1
ATOM 990 N N . VAL A 1 130 ? -1.516 -9.795 -10.860 1.00 96.62 130 VAL A N 1
ATOM 991 C CA . VAL A 1 130 ? -1.446 -10.280 -12.246 1.00 96.62 130 VAL A CA 1
ATOM 992 C C . VAL A 1 130 ? -0.291 -9.608 -12.987 1.00 96.62 130 VAL A C 1
ATOM 994 O O . VAL A 1 130 ? 0.497 -10.292 -13.635 1.00 96.62 130 VAL A O 1
ATOM 997 N N . LEU A 1 131 ? -0.144 -8.287 -12.852 1.00 94.94 131 LEU A N 1
ATOM 998 C CA . LEU A 1 131 ? 0.963 -7.549 -13.455 1.00 94.94 131 LEU A CA 1
ATOM 999 C C . LEU A 1 131 ? 2.326 -8.064 -12.969 1.00 94.94 131 LEU A C 1
ATOM 1001 O O . LEU A 1 131 ? 3.206 -8.322 -13.788 1.00 94.94 131 LEU A O 1
ATOM 1005 N N . PHE A 1 132 ? 2.488 -8.272 -11.660 1.00 94.00 132 PHE A N 1
ATOM 1006 C CA . PHE A 1 132 ? 3.710 -8.819 -11.072 1.00 94.00 132 PHE A CA 1
ATOM 1007 C C . PHE A 1 132 ? 4.075 -10.179 -11.683 1.00 94.00 132 PHE A C 1
ATOM 1009 O O . PHE A 1 132 ? 5.198 -10.360 -12.150 1.00 94.00 132 PHE A O 1
ATOM 1016 N N . PHE A 1 133 ? 3.125 -11.114 -11.757 1.00 94.38 133 PHE A N 1
ATOM 1017 C CA . PHE A 1 133 ? 3.371 -12.441 -12.329 1.00 94.38 133 PHE A CA 1
ATOM 1018 C C . PHE A 1 133 ? 3.545 -12.445 -13.852 1.00 94.38 133 PHE A C 1
ATOM 1020 O O . PHE A 1 133 ? 4.111 -13.395 -14.384 1.00 94.38 133 PHE A O 1
ATOM 1027 N N . LEU A 1 134 ? 3.104 -11.408 -14.569 1.00 93.06 134 LEU A N 1
ATOM 1028 C CA . LEU A 1 134 ? 3.429 -11.242 -15.989 1.00 93.06 134 LEU A CA 1
ATOM 1029 C C . LEU A 1 134 ? 4.840 -10.688 -16.204 1.00 93.06 134 LEU A C 1
ATOM 1031 O O . LEU A 1 134 ? 5.485 -11.053 -17.185 1.00 93.06 134 LEU A O 1
ATOM 1035 N N . LEU A 1 135 ? 5.311 -9.824 -15.304 1.00 90.19 135 LEU A N 1
ATOM 1036 C CA . LEU A 1 135 ? 6.658 -9.251 -15.353 1.00 90.19 135 LEU A CA 1
ATOM 1037 C C . LEU A 1 135 ? 7.723 -10.246 -14.880 1.00 90.19 135 LEU A C 1
ATOM 1039 O O . LEU A 1 135 ? 8.825 -10.263 -15.423 1.00 90.19 135 LEU A O 1
ATOM 1043 N N . LEU A 1 136 ? 7.394 -11.089 -13.896 1.00 88.44 136 LEU A N 1
ATOM 1044 C CA . LEU A 1 136 ? 8.348 -11.993 -13.258 1.00 88.44 136 LEU A CA 1
ATOM 1045 C C . LEU A 1 136 ? 9.056 -12.944 -14.245 1.00 88.44 136 LEU A C 1
ATOM 1047 O O . LEU A 1 136 ? 10.280 -12.990 -14.182 1.00 88.44 136 LEU A O 1
ATOM 1051 N N . PRO A 1 137 ? 8.376 -13.654 -15.172 1.00 85.12 137 PRO A N 1
ATOM 1052 C CA . PRO A 1 137 ? 9.037 -14.542 -16.125 1.00 85.12 137 PRO A CA 1
ATOM 1053 C C . PRO A 1 137 ? 10.012 -13.784 -17.014 1.00 85.12 137 PRO A C 1
ATOM 1055 O O . PRO A 1 137 ? 11.165 -14.191 -17.097 1.00 85.12 137 PRO A O 1
ATOM 1058 N N . ASN A 1 138 ? 9.563 -12.654 -17.579 1.00 80.00 138 ASN A N 1
ATOM 1059 C CA . ASN A 1 138 ? 10.363 -11.807 -18.459 1.00 80.00 138 ASN A CA 1
ATOM 1060 C C . ASN A 1 138 ? 11.648 -11.371 -17.743 1.00 80.00 138 ASN A C 1
ATOM 1062 O O . ASN A 1 138 ? 12.734 -11.565 -18.265 1.00 80.00 138 ASN A O 1
ATOM 1066 N N . LEU A 1 139 ? 11.540 -10.898 -16.496 1.00 73.38 139 LEU A N 1
ATOM 1067 C CA . LEU A 1 139 ? 12.684 -10.435 -15.705 1.00 73.38 139 LEU A CA 1
ATOM 1068 C C . LEU A 1 139 ? 13.557 -11.572 -15.143 1.00 73.38 139 LEU A C 1
ATOM 1070 O O . LEU A 1 139 ? 14.755 -11.388 -14.964 1.00 73.38 139 LEU A O 1
ATOM 1074 N N . SER A 1 140 ? 12.986 -12.746 -14.863 1.00 68.44 140 SER A N 1
ATOM 1075 C CA . SER A 1 140 ? 13.710 -13.884 -14.274 1.00 68.44 140 SER A CA 1
ATOM 1076 C C . SER A 1 140 ? 14.610 -14.624 -15.263 1.00 68.44 140 SER A C 1
ATOM 1078 O O . SER A 1 140 ? 15.571 -15.264 -14.843 1.00 68.44 140 SER A O 1
ATOM 1080 N N . THR A 1 141 ? 14.319 -14.529 -16.564 1.00 62.25 141 THR A N 1
ATOM 1081 C CA . THR A 1 141 ? 15.169 -15.069 -17.634 1.00 62.25 141 THR A CA 1
ATOM 1082 C C . THR A 1 141 ? 16.440 -14.255 -17.869 1.00 62.25 141 THR A C 1
ATOM 1084 O O . THR A 1 141 ? 17.340 -14.738 -18.551 1.00 62.25 141 THR A O 1
ATOM 1087 N N . PHE A 1 142 ? 16.556 -13.058 -17.282 1.00 56.91 142 PHE A N 1
ATOM 1088 C CA . PHE A 1 142 ? 17.790 -12.279 -17.314 1.00 56.91 142 PHE A CA 1
ATOM 1089 C C . PHE A 1 142 ? 18.775 -12.817 -16.264 1.00 56.91 142 PHE A C 1
ATOM 1091 O O . PHE A 1 142 ? 18.858 -12.306 -15.150 1.00 56.91 142 PHE A O 1
ATOM 1098 N N . GLY A 1 143 ? 19.479 -13.901 -16.605 1.00 55.22 143 GLY A N 1
ATOM 1099 C CA . GLY A 1 143 ? 20.665 -14.355 -15.870 1.00 55.22 143 GLY A CA 1
ATOM 1100 C C . GLY A 1 143 ? 21.847 -13.390 -16.036 1.00 55.22 143 GLY A C 1
ATOM 1101 O O . GLY A 1 143 ? 21.766 -12.452 -16.832 1.00 55.22 143 GLY A O 1
ATOM 1102 N N . ASP A 1 144 ? 22.941 -13.633 -15.303 1.00 55.50 144 ASP A N 1
ATOM 1103 C CA . ASP A 1 144 ? 24.137 -12.769 -15.285 1.00 55.50 144 ASP A CA 1
ATOM 1104 C C . ASP A 1 144 ? 24.671 -12.458 -16.701 1.00 55.50 144 ASP A C 1
ATOM 1106 O O . ASP A 1 144 ? 25.023 -11.314 -16.985 1.00 55.50 144 ASP A O 1
ATOM 1110 N N . ASP A 1 145 ? 24.597 -13.423 -17.624 1.00 54.81 145 ASP A N 1
ATOM 1111 C CA . ASP A 1 145 ? 25.036 -13.267 -19.021 1.00 54.81 145 ASP A CA 1
ATOM 1112 C C . ASP A 1 145 ? 24.125 -12.333 -19.848 1.00 54.81 145 ASP A C 1
ATOM 1114 O O . ASP A 1 145 ? 24.573 -11.612 -20.740 1.00 54.81 145 ASP A O 1
ATOM 1118 N N . VAL A 1 146 ? 22.827 -12.280 -19.531 1.00 54.09 146 VAL A N 1
ATOM 1119 C CA . VAL A 1 146 ? 21.827 -11.528 -20.311 1.00 54.09 146 VAL A CA 1
ATOM 1120 C C . VAL A 1 146 ? 21.771 -10.059 -19.891 1.00 54.09 146 VAL A C 1
ATOM 1122 O O . VAL A 1 146 ? 21.397 -9.204 -20.688 1.00 54.09 146 VAL A O 1
ATOM 1125 N N . ALA A 1 147 ? 22.151 -9.723 -18.654 1.00 52.94 147 ALA A N 1
ATOM 1126 C CA . ALA A 1 147 ? 22.315 -8.326 -18.247 1.00 52.94 147 ALA A CA 1
ATOM 1127 C C . ALA A 1 147 ? 23.465 -7.658 -19.021 1.00 52.94 147 ALA A C 1
ATOM 1129 O O . ALA A 1 147 ? 23.349 -6.497 -19.420 1.00 52.94 147 ALA A O 1
ATOM 1130 N N . GLU A 1 148 ? 24.539 -8.407 -19.282 1.00 56.09 148 GLU A N 1
ATOM 1131 C CA . GLU A 1 148 ? 25.652 -7.960 -20.116 1.00 56.09 148 GLU A CA 1
ATOM 1132 C C . GLU A 1 148 ? 25.228 -7.819 -21.587 1.00 56.09 148 GLU A C 1
ATOM 1134 O O . GLU A 1 148 ? 25.520 -6.797 -22.209 1.00 56.09 148 GLU A O 1
ATOM 1139 N N . ASP A 1 149 ? 24.458 -8.773 -22.120 1.00 56.06 149 ASP A N 1
ATOM 1140 C CA . ASP A 1 149 ? 23.933 -8.713 -23.491 1.00 56.06 149 ASP A CA 1
ATOM 1141 C C . ASP A 1 149 ? 22.857 -7.636 -23.690 1.00 56.06 149 ASP A C 1
ATOM 1143 O O . ASP A 1 149 ? 22.830 -6.982 -24.731 1.00 56.06 149 ASP A O 1
ATOM 1147 N N . ALA A 1 150 ? 22.007 -7.379 -22.694 1.00 55.12 150 ALA A N 1
ATOM 1148 C CA . ALA A 1 150 ? 21.031 -6.293 -22.725 1.00 55.12 150 ALA A CA 1
ATOM 1149 C C . ALA A 1 150 ? 21.718 -4.922 -22.668 1.00 55.12 150 ALA A C 1
ATOM 1151 O O . ALA A 1 150 ? 21.266 -3.991 -23.337 1.00 55.12 150 ALA A O 1
ATOM 1152 N N . LEU A 1 151 ? 22.829 -4.789 -21.928 1.00 56.50 151 LEU A N 1
ATOM 1153 C CA . LEU A 1 151 ? 23.658 -3.584 -21.993 1.00 56.50 151 LEU A CA 1
ATOM 1154 C C . LEU A 1 151 ? 24.386 -3.469 -23.327 1.00 56.50 151 LEU A C 1
ATOM 1156 O O . LEU A 1 151 ? 24.386 -2.383 -23.897 1.00 56.50 151 LEU A O 1
ATOM 1160 N N . LYS A 1 152 ? 24.962 -4.555 -23.856 1.00 57.97 152 LYS A N 1
ATOM 1161 C CA . LYS A 1 152 ? 25.560 -4.553 -25.200 1.00 57.97 152 LYS A CA 1
ATOM 1162 C C . LYS A 1 152 ? 24.527 -4.148 -26.243 1.00 57.97 152 LYS A C 1
ATOM 1164 O O . LYS A 1 152 ? 24.841 -3.314 -27.081 1.00 57.97 152 LYS A O 1
ATOM 1169 N N . GLN A 1 153 ? 23.289 -4.635 -26.145 1.00 56.06 153 GLN A N 1
ATOM 1170 C CA . GLN A 1 153 ? 22.195 -4.207 -27.011 1.00 56.06 153 GLN A CA 1
ATOM 1171 C C . GLN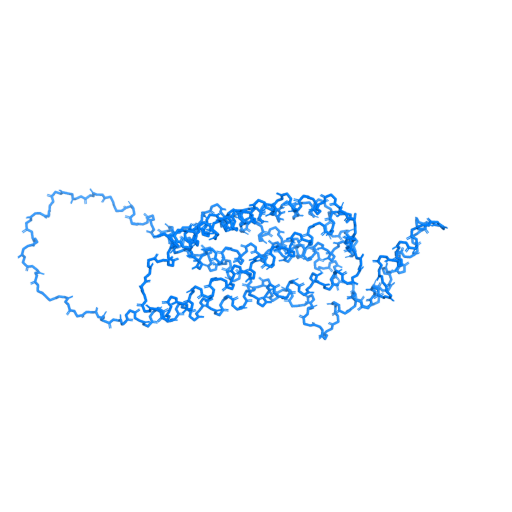 A 1 153 ? 21.864 -2.727 -26.828 1.00 56.06 153 GLN A C 1
ATOM 1173 O O . GLN A 1 153 ? 21.864 -2.021 -27.832 1.00 56.06 153 GLN A O 1
ATOM 1178 N N . LEU A 1 154 ? 21.670 -2.237 -25.595 1.00 52.88 154 LEU A N 1
ATOM 1179 C CA . LEU A 1 154 ? 21.396 -0.818 -25.311 1.00 52.88 154 LEU A CA 1
ATOM 1180 C C . LEU A 1 154 ? 22.505 0.115 -25.818 1.00 52.88 154 LEU A C 1
ATOM 1182 O O . LEU A 1 154 ? 22.209 1.196 -26.322 1.00 52.88 154 LEU A O 1
ATOM 1186 N N . PHE A 1 155 ? 23.768 -0.301 -25.697 1.00 56.78 155 PHE A N 1
ATOM 1187 C CA . PHE A 1 155 ? 24.924 0.440 -26.200 1.00 56.78 155 PHE A CA 1
ATOM 1188 C C . PHE A 1 155 ? 25.148 0.264 -27.706 1.00 56.78 155 PHE A C 1
ATOM 1190 O O . PHE A 1 155 ? 25.794 1.108 -28.317 1.00 56.78 155 PHE A O 1
ATOM 1197 N N . SER A 1 156 ? 24.612 -0.797 -28.314 1.00 52.34 156 SER A N 1
ATOM 1198 C CA . SER A 1 156 ? 24.705 -1.045 -29.758 1.00 52.34 156 SER A CA 1
ATOM 1199 C C . SER A 1 156 ? 23.617 -0.353 -30.577 1.00 52.34 156 SER A C 1
ATOM 1201 O O . SER A 1 156 ? 23.719 -0.351 -31.802 1.00 52.34 156 SER A O 1
ATOM 1203 N N . ILE A 1 157 ? 22.577 0.223 -29.950 1.00 53.47 157 ILE A N 1
ATOM 1204 C CA . ILE A 1 157 ? 21.521 0.924 -30.690 1.00 53.47 157 ILE A CA 1
ATOM 1205 C C . ILE A 1 157 ? 22.108 2.225 -31.270 1.00 53.47 157 ILE A C 1
ATOM 1207 O O . ILE A 1 157 ? 22.414 3.151 -30.514 1.00 53.47 157 ILE A O 1
ATOM 1211 N N . PRO A 1 158 ? 22.209 2.361 -32.607 1.00 46.25 158 PRO A N 1
ATOM 1212 C CA . PRO A 1 158 ? 22.849 3.508 -33.257 1.00 46.25 158 PRO A CA 1
ATOM 1213 C C . PRO A 1 158 ? 22.041 4.814 -33.142 1.00 46.25 158 PRO A C 1
ATOM 1215 O O . PRO A 1 158 ? 22.459 5.849 -33.649 1.00 46.25 158 PRO A O 1
ATOM 1218 N N . THR A 1 159 ? 20.884 4.804 -32.467 1.00 45.00 159 THR A N 1
ATOM 1219 C CA . THR A 1 159 ? 20.130 6.023 -32.126 1.00 45.00 159 THR A CA 1
ATOM 1220 C C . THR A 1 159 ? 20.756 6.819 -30.982 1.00 45.00 159 THR A C 1
ATOM 1222 O O . THR A 1 159 ? 20.372 7.966 -30.767 1.00 45.00 159 THR A O 1
ATOM 1225 N N . CYS A 1 160 ? 21.747 6.263 -30.281 1.00 47.94 160 CYS A N 1
ATOM 1226 C CA . CYS A 1 160 ? 22.677 7.038 -29.461 1.00 47.94 160 CYS A CA 1
ATOM 1227 C C . CYS A 1 160 ? 23.749 7.663 -30.369 1.00 47.94 160 CYS A C 1
ATOM 1229 O O . CYS A 1 160 ? 24.923 7.326 -30.273 1.00 47.94 160 CYS A O 1
ATOM 1231 N N . GLY A 1 161 ? 23.320 8.522 -31.299 1.00 38.69 161 GLY A N 1
ATOM 1232 C CA . GLY A 1 161 ? 24.212 9.232 -32.214 1.00 38.69 161 GLY A CA 1
ATOM 1233 C C . GLY A 1 161 ? 25.233 10.088 -31.462 1.00 38.69 161 GLY A C 1
ATOM 1234 O O . GLY A 1 161 ? 24.979 10.510 -30.331 1.00 38.69 161 GLY A O 1
ATOM 1235 N N . ASP A 1 162 ? 26.365 10.349 -32.119 1.00 37.88 162 ASP A N 1
ATOM 1236 C CA . ASP A 1 162 ? 27.606 10.988 -31.641 1.00 37.88 162 ASP A CA 1
ATOM 1237 C C . ASP A 1 162 ? 27.480 12.416 -31.063 1.00 37.88 162 ASP A C 1
ATOM 1239 O O . ASP A 1 162 ? 28.438 13.188 -31.026 1.00 37.88 162 ASP A O 1
ATOM 1243 N N . SER A 1 163 ? 26.309 12.829 -30.589 1.00 39.22 163 SER A N 1
ATOM 1244 C CA . SER A 1 163 ? 26.126 14.063 -29.840 1.00 39.22 163 SER A CA 1
ATOM 1245 C C . SER A 1 163 ? 25.002 13.920 -28.808 1.00 39.22 163 SER A C 1
ATOM 1247 O O . SER A 1 163 ? 23.845 13.658 -29.124 1.00 39.22 163 SER A O 1
ATOM 1249 N N . SER A 1 164 ? 25.375 14.131 -27.543 1.00 37.53 164 SER A N 1
ATOM 1250 C CA . SER A 1 164 ? 24.511 14.497 -26.405 1.00 37.53 164 SER A CA 1
ATOM 1251 C C . SER A 1 164 ? 23.752 13.401 -25.640 1.00 37.53 164 SER A C 1
ATOM 1253 O O . SER A 1 164 ? 23.437 13.629 -24.474 1.00 37.53 164 SER A O 1
ATOM 1255 N N . ALA A 1 165 ? 23.493 12.211 -26.193 1.00 37.69 165 ALA A N 1
ATOM 1256 C CA . ALA A 1 165 ? 22.791 11.153 -25.440 1.00 37.69 165 ALA A CA 1
ATOM 1257 C C . ALA A 1 165 ? 23.727 10.262 -24.599 1.00 37.69 165 ALA A C 1
ATOM 1259 O O . ALA A 1 165 ? 23.330 9.773 -23.542 1.00 37.69 165 ALA A O 1
ATOM 1260 N N . MET A 1 166 ? 24.986 10.086 -25.019 1.00 35.69 166 MET A N 1
ATOM 1261 C CA . MET A 1 166 ? 25.945 9.214 -24.325 1.00 35.69 166 MET A CA 1
ATOM 1262 C C . MET A 1 166 ? 26.471 9.836 -23.021 1.00 35.69 166 MET A C 1
ATOM 1264 O O . MET A 1 166 ? 26.632 9.124 -22.029 1.00 35.69 166 MET A O 1
ATOM 1268 N N . SER A 1 167 ? 26.624 11.167 -22.970 1.00 42.28 167 SER A N 1
ATOM 1269 C CA . SER A 1 167 ? 26.885 11.880 -21.714 1.00 42.28 167 SER A CA 1
ATOM 1270 C C . SER A 1 167 ? 25.684 11.804 -20.775 1.00 42.28 167 SER A C 1
ATOM 1272 O O . SER A 1 167 ? 25.888 11.602 -19.589 1.00 42.28 167 SER A O 1
ATOM 1274 N N . LEU A 1 168 ? 24.441 11.852 -21.278 1.00 41.91 168 LEU A N 1
ATOM 1275 C CA . LEU A 1 168 ? 23.257 11.617 -20.445 1.00 41.91 168 LEU A CA 1
ATOM 1276 C C . LEU A 1 168 ? 23.218 10.179 -19.914 1.00 41.91 168 LEU A C 1
ATOM 1278 O O . LEU A 1 168 ? 22.938 9.986 -18.743 1.00 41.91 168 LEU A O 1
ATOM 1282 N N . CYS A 1 169 ? 23.544 9.164 -20.716 1.00 46.94 169 CYS A N 1
ATOM 1283 C CA . CYS A 1 169 ? 23.572 7.788 -20.223 1.00 46.94 169 CYS A CA 1
ATOM 1284 C C . CYS A 1 169 ? 24.616 7.593 -19.118 1.00 46.94 169 CYS A C 1
ATOM 1286 O O . CYS A 1 169 ? 24.265 7.020 -18.096 1.00 46.94 169 CYS A O 1
ATOM 1288 N N . GLN A 1 170 ? 25.843 8.105 -19.259 1.00 47.31 170 GLN A N 1
ATOM 1289 C CA . GLN A 1 170 ? 26.884 7.989 -18.224 1.00 47.31 170 GLN A CA 1
ATOM 1290 C C . GLN A 1 170 ? 26.613 8.869 -16.991 1.00 47.31 170 GLN A C 1
ATOM 1292 O O . GLN A 1 170 ? 26.885 8.459 -15.865 1.00 47.31 170 GLN A O 1
ATOM 1297 N N . GLN A 1 171 ? 26.045 10.058 -17.193 1.00 45.75 171 GLN A N 1
ATOM 1298 C CA . GLN A 1 171 ? 25.758 11.021 -16.131 1.00 45.75 171 GLN A CA 1
ATOM 1299 C C . GLN A 1 171 ? 24.466 10.680 -15.365 1.00 45.75 171 GLN A C 1
ATOM 1301 O O . GLN A 1 171 ? 24.395 10.989 -14.186 1.00 45.75 171 GLN A O 1
ATOM 1306 N N . LEU A 1 172 ? 23.498 9.979 -15.981 1.00 46.12 172 LEU A N 1
ATOM 1307 C CA . LEU A 1 172 ? 22.295 9.450 -15.312 1.00 46.12 172 LEU A CA 1
ATOM 1308 C C . LEU A 1 172 ? 22.449 8.036 -14.739 1.00 46.12 172 LEU A C 1
ATOM 1310 O O . LEU A 1 172 ? 21.516 7.573 -14.099 1.00 46.12 172 LEU A O 1
ATOM 1314 N N . THR A 1 173 ? 23.540 7.301 -14.980 1.00 45.44 173 THR A N 1
ATOM 1315 C CA . THR A 1 173 ? 23.693 5.943 -14.408 1.00 45.44 173 THR A CA 1
ATOM 1316 C C . THR A 1 173 ? 24.767 5.809 -13.330 1.00 45.44 173 THR A C 1
ATOM 1318 O O . THR A 1 173 ? 24.879 4.748 -12.704 1.00 45.44 173 THR A O 1
ATOM 1321 N N . GLY A 1 174 ? 25.521 6.875 -13.052 1.00 52.25 174 GLY A N 1
ATOM 1322 C CA . GLY A 1 174 ? 26.617 6.850 -12.088 1.00 52.25 174 GLY A CA 1
ATOM 1323 C C . GLY A 1 174 ? 27.728 5.862 -12.471 1.00 52.25 174 GLY A C 1
ATOM 1324 O O . GLY A 1 174 ? 27.712 5.224 -13.521 1.00 52.25 174 GLY A O 1
ATOM 1325 N N . ASN A 1 175 ? 28.726 5.707 -11.598 1.00 49.69 175 ASN A N 1
ATOM 1326 C CA . ASN A 1 175 ? 29.967 5.011 -11.954 1.00 49.69 175 ASN A CA 1
ATOM 1327 C C . ASN A 1 175 ? 29.839 3.497 -12.219 1.00 49.69 175 ASN A C 1
ATOM 1329 O O . ASN A 1 175 ? 30.850 2.927 -12.601 1.00 49.69 175 ASN A O 1
ATOM 1333 N N . ASN A 1 176 ? 28.683 2.839 -12.011 1.00 56.06 176 ASN A N 1
ATOM 1334 C CA . ASN A 1 176 ? 28.435 1.422 -12.359 1.00 56.06 176 ASN A CA 1
ATOM 1335 C C . ASN A 1 176 ? 26.946 1.016 -12.137 1.00 56.06 176 ASN A C 1
ATOM 1337 O O . ASN A 1 176 ? 26.641 0.356 -11.136 1.00 56.06 176 ASN A O 1
ATOM 1341 N N . PRO A 1 177 ? 26.000 1.331 -13.047 1.00 54.88 177 PRO A N 1
ATOM 1342 C CA . PRO A 1 177 ? 24.594 0.900 -12.924 1.00 54.88 177 PRO A CA 1
ATOM 1343 C C . PRO A 1 177 ? 24.445 -0.622 -12.894 1.00 54.88 177 PRO A C 1
ATOM 1345 O O . PRO A 1 177 ? 23.566 -1.154 -12.214 1.00 54.88 177 PRO A O 1
ATOM 1348 N N . LEU A 1 178 ? 25.350 -1.318 -13.592 1.00 56.34 178 LEU A N 1
ATOM 1349 C CA . LEU A 1 178 ? 25.394 -2.771 -13.667 1.00 56.34 178 LEU A CA 1
ATOM 1350 C C . LEU A 1 178 ? 25.546 -3.383 -12.278 1.00 56.34 178 LEU A C 1
ATOM 1352 O O . LEU A 1 178 ? 24.805 -4.288 -11.936 1.00 56.34 178 LEU A O 1
ATOM 1356 N N . ARG A 1 179 ? 26.440 -2.830 -11.448 1.00 61.88 179 ARG A N 1
ATOM 1357 C CA . ARG A 1 179 ? 26.710 -3.322 -10.091 1.00 61.88 179 ARG A CA 1
ATOM 1358 C C . ARG A 1 179 ? 25.515 -3.137 -9.151 1.00 61.88 179 ARG A C 1
ATOM 1360 O O . ARG A 1 179 ? 25.306 -3.947 -8.252 1.00 61.88 179 ARG A O 1
ATOM 1367 N N . SER A 1 180 ? 24.726 -2.081 -9.353 1.00 59.72 180 SER A N 1
ATOM 1368 C CA . SER A 1 180 ? 23.489 -1.856 -8.593 1.00 59.72 180 SER A CA 1
ATOM 1369 C C . SER A 1 180 ? 22.364 -2.798 -9.025 1.00 59.72 180 SER A C 1
ATOM 1371 O O . SER A 1 180 ? 21.641 -3.308 -8.169 1.00 59.72 180 SER A O 1
ATOM 1373 N N . LEU A 1 181 ? 22.225 -3.050 -10.331 1.00 60.19 181 LEU A N 1
ATOM 1374 C CA . LEU A 1 181 ? 21.245 -3.992 -10.881 1.00 60.19 181 LEU A CA 1
ATOM 1375 C C . LEU A 1 181 ? 21.603 -5.443 -10.541 1.00 60.19 181 LEU A C 1
ATOM 1377 O O . LEU A 1 181 ? 20.742 -6.181 -10.071 1.00 60.19 181 LEU A O 1
ATOM 1381 N N . THR A 1 182 ? 22.866 -5.844 -10.682 1.00 61.41 182 THR A N 1
ATOM 1382 C CA . THR A 1 182 ? 23.318 -7.179 -10.276 1.00 61.41 182 THR A CA 1
ATOM 1383 C C . THR A 1 182 ? 23.164 -7.361 -8.773 1.00 61.41 182 THR A C 1
ATOM 1385 O O . THR A 1 182 ? 22.592 -8.358 -8.361 1.00 61.41 182 THR A O 1
ATOM 1388 N N . GLY A 1 183 ? 23.494 -6.362 -7.946 1.00 62.47 183 GLY A N 1
ATOM 1389 C CA . GLY A 1 183 ? 23.275 -6.409 -6.493 1.00 62.47 183 GLY A CA 1
ATOM 1390 C C . GLY A 1 183 ? 21.803 -6.530 -6.050 1.00 62.47 183 GLY A C 1
ATOM 1391 O O . GLY A 1 183 ? 21.532 -6.891 -4.900 1.00 62.47 183 GLY A O 1
ATOM 1392 N N . PHE A 1 184 ? 20.841 -6.234 -6.930 1.00 60.84 184 PHE A N 1
ATOM 1393 C CA . PHE A 1 184 ? 19.409 -6.480 -6.707 1.00 60.84 184 PHE A CA 1
ATOM 1394 C C . PHE A 1 184 ? 19.029 -7.958 -6.920 1.00 60.84 184 PHE A C 1
ATOM 1396 O O . PHE A 1 184 ? 18.148 -8.488 -6.240 1.00 60.84 184 PHE A O 1
ATOM 1403 N N . PHE A 1 185 ? 19.720 -8.640 -7.833 1.00 60.91 185 PHE A N 1
ATOM 1404 C CA . PHE A 1 185 ? 19.556 -10.071 -8.101 1.00 60.91 185 PHE A CA 1
ATOM 1405 C C . PHE A 1 185 ? 20.473 -10.956 -7.264 1.00 60.91 185 PHE A C 1
ATOM 1407 O O . PHE A 1 185 ? 20.140 -12.113 -6.980 1.00 60.91 185 PHE A O 1
ATOM 1414 N N . GLU A 1 186 ? 21.603 -10.407 -6.833 1.00 61.56 186 GLU A N 1
ATOM 1415 C CA . GLU A 1 186 ? 22.636 -11.123 -6.117 1.00 61.56 186 GLU A CA 1
ATOM 1416 C C . GLU A 1 186 ? 22.110 -11.623 -4.767 1.00 61.56 186 GLU A C 1
ATOM 1418 O O . GLU A 1 186 ? 21.369 -10.963 -4.027 1.00 61.56 186 GLU A O 1
ATOM 1423 N N . ARG A 1 187 ? 22.481 -12.864 -4.458 1.00 51.62 187 ARG A N 1
ATOM 1424 C CA . ARG A 1 187 ? 21.907 -13.695 -3.391 1.00 51.62 187 ARG A CA 1
ATOM 1425 C C . ARG A 1 187 ? 22.157 -13.159 -1.976 1.00 51.62 187 ARG A C 1
ATOM 1427 O O . ARG A 1 187 ? 21.547 -13.655 -1.035 1.00 51.62 187 ARG A O 1
ATOM 1434 N N . SER A 1 188 ? 23.059 -12.188 -1.824 1.00 54.03 188 SER A N 1
ATOM 1435 C CA . SER A 1 188 ? 23.531 -11.683 -0.531 1.00 54.03 188 SER A CA 1
ATOM 1436 C C . SER A 1 188 ? 22.734 -10.492 0.004 1.00 54.03 188 SER A C 1
ATOM 1438 O O . SER A 1 188 ? 22.842 -10.180 1.190 1.00 54.03 188 SER A O 1
ATOM 1440 N N . SER A 1 189 ? 21.932 -9.817 -0.829 1.00 61.50 189 SER A N 1
ATOM 1441 C CA . SER A 1 189 ? 21.216 -8.616 -0.399 1.00 61.50 189 SER A CA 1
ATOM 1442 C C . SER A 1 189 ? 19.805 -8.943 0.097 1.00 61.50 189 SER A C 1
ATOM 1444 O O . SER A 1 189 ? 19.054 -9.683 -0.533 1.00 61.50 189 SER A O 1
ATOM 1446 N N . TRP A 1 190 ? 19.439 -8.388 1.257 1.00 61.16 190 TRP A N 1
ATOM 1447 C CA . TRP A 1 190 ? 18.138 -8.603 1.909 1.00 61.16 190 TRP A CA 1
ATOM 1448 C C . TRP A 1 190 ? 16.954 -8.187 1.011 1.00 61.16 190 TRP A C 1
ATOM 1450 O O . TRP A 1 190 ? 15.859 -8.737 1.113 1.00 61.16 190 TRP A O 1
ATOM 1460 N N . THR A 1 191 ? 17.196 -7.254 0.082 1.00 64.50 191 THR A N 1
ATOM 1461 C CA . THR A 1 191 ? 16.280 -6.813 -0.978 1.00 64.50 191 THR A CA 1
ATOM 1462 C C . THR A 1 191 ? 16.524 -7.569 -2.275 1.00 64.50 191 THR A C 1
ATOM 1464 O O . THR A 1 191 ? 17.077 -7.017 -3.223 1.00 64.50 191 THR A O 1
ATOM 1467 N N . ASN A 1 192 ? 16.136 -8.844 -2.289 1.00 70.75 192 ASN A N 1
ATOM 1468 C CA . ASN A 1 192 ? 16.233 -9.702 -3.464 1.00 70.75 192 ASN A CA 1
ATOM 1469 C C . ASN A 1 192 ? 14.844 -9.919 -4.083 1.00 70.75 192 ASN A C 1
ATOM 1471 O O . ASN A 1 192 ? 13.869 -10.138 -3.365 1.00 70.75 192 ASN A O 1
ATOM 1475 N N . ILE A 1 193 ? 14.753 -9.948 -5.413 1.00 71.38 193 ILE A N 1
ATOM 1476 C CA . ILE A 1 193 ? 13.522 -10.291 -6.146 1.00 71.38 193 ILE A CA 1
ATOM 1477 C C . ILE A 1 193 ? 12.889 -11.615 -5.674 1.00 71.38 193 ILE A C 1
ATOM 1479 O O . ILE A 1 193 ? 11.668 -11.760 -5.661 1.00 71.38 193 ILE A O 1
ATOM 1483 N N . ARG A 1 194 ? 13.703 -12.571 -5.208 1.00 76.50 194 ARG A N 1
ATOM 1484 C CA . ARG A 1 194 ? 13.253 -13.870 -4.686 1.00 76.50 194 ARG A CA 1
ATOM 1485 C C . ARG A 1 194 ? 12.467 -13.773 -3.382 1.00 76.50 194 ARG A C 1
ATOM 1487 O O . ARG A 1 194 ? 11.715 -14.694 -3.079 1.00 76.50 194 ARG A O 1
ATOM 1494 N N . THR A 1 195 ? 12.625 -12.699 -2.607 1.00 81.75 195 THR A N 1
ATOM 1495 C CA . THR A 1 195 ? 11.847 -12.500 -1.374 1.00 81.75 195 THR A CA 1
ATOM 1496 C C . THR A 1 195 ? 10.494 -11.844 -1.646 1.00 81.75 195 THR A C 1
ATOM 1498 O O . THR A 1 195 ? 9.597 -11.926 -0.808 1.00 81.75 195 THR A O 1
ATOM 1501 N N . VAL A 1 196 ? 10.281 -11.284 -2.842 1.00 85.62 196 VAL A N 1
ATOM 1502 C CA . VAL A 1 196 ? 9.018 -10.633 -3.219 1.00 85.62 196 VAL A CA 1
ATOM 1503 C C . VAL A 1 196 ? 7.813 -11.585 -3.173 1.00 85.62 196 VAL A C 1
ATOM 1505 O O . VAL A 1 196 ? 6.803 -11.196 -2.587 1.00 85.62 196 VAL A O 1
ATOM 1508 N N . PRO A 1 197 ? 7.870 -12.833 -3.686 1.00 88.88 197 PRO A N 1
ATOM 1509 C CA . PRO A 1 197 ? 6.764 -13.780 -3.536 1.00 88.88 197 PRO A CA 1
ATOM 1510 C C . PRO A 1 197 ? 6.403 -14.057 -2.073 1.00 88.88 197 PRO A C 1
ATOM 1512 O O . PRO A 1 197 ? 5.226 -14.187 -1.749 1.00 88.88 197 PRO A O 1
ATOM 1515 N N . MET A 1 198 ? 7.387 -14.087 -1.167 1.00 88.62 198 MET A N 1
ATOM 1516 C CA . MET A 1 198 ? 7.135 -14.265 0.265 1.00 88.62 198 MET A CA 1
ATOM 1517 C C . MET A 1 198 ? 6.358 -13.070 0.833 1.00 88.62 198 MET A C 1
ATOM 1519 O O . MET A 1 198 ? 5.328 -13.251 1.484 1.00 88.62 198 MET A O 1
ATOM 1523 N N . VAL A 1 199 ? 6.784 -11.848 0.506 1.00 88.50 199 VAL A N 1
ATOM 1524 C CA . VAL A 1 199 ? 6.077 -10.613 0.880 1.00 88.50 199 VAL A CA 1
ATOM 1525 C C . VAL A 1 199 ? 4.652 -10.590 0.303 1.00 88.50 199 VAL A C 1
ATOM 1527 O O . VAL A 1 199 ? 3.700 -10.248 1.007 1.00 88.50 199 VAL A O 1
ATOM 1530 N N . TRP A 1 200 ? 4.478 -11.032 -0.945 1.00 93.75 200 TRP A N 1
ATOM 1531 C CA . TRP 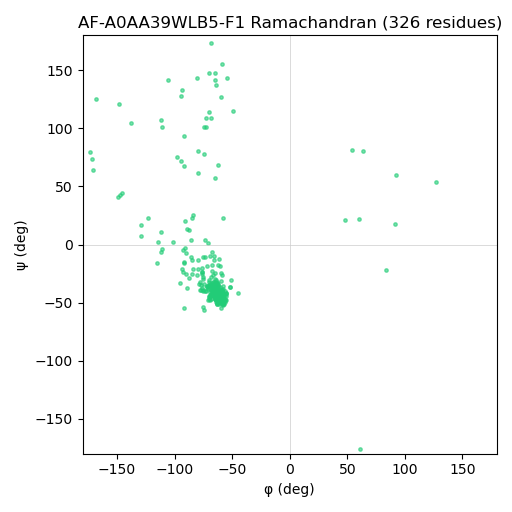A 1 200 ? 3.169 -11.171 -1.583 1.00 93.75 200 TRP A CA 1
ATOM 1532 C C . TRP A 1 200 ? 2.267 -12.190 -0.868 1.00 93.75 200 TRP A C 1
ATOM 1534 O O . TRP A 1 200 ? 1.099 -11.887 -0.615 1.00 93.75 200 TRP A O 1
ATOM 1544 N N . THR A 1 201 ? 2.781 -13.369 -0.487 1.00 93.44 201 THR A N 1
ATOM 1545 C CA . THR A 1 201 ? 1.985 -14.367 0.256 1.00 93.44 201 THR A CA 1
ATOM 1546 C C . THR A 1 201 ? 1.507 -13.822 1.597 1.00 93.44 201 THR A C 1
ATOM 1548 O O . THR A 1 201 ? 0.348 -14.017 1.962 1.00 93.44 201 THR A O 1
ATOM 1551 N N . PHE A 1 202 ? 2.362 -13.076 2.299 1.00 90.75 202 PHE A N 1
ATOM 1552 C CA . PHE A 1 202 ? 2.015 -12.445 3.566 1.00 90.75 202 PHE A CA 1
ATOM 1553 C C . PHE A 1 202 ? 0.917 -11.385 3.401 1.00 90.75 202 PHE A C 1
ATOM 1555 O O . PHE A 1 202 ? -0.096 -11.433 4.101 1.00 90.75 202 PHE A O 1
ATOM 1562 N N . ALA A 1 203 ? 1.065 -10.473 2.433 1.00 91.50 203 ALA A N 1
ATOM 1563 C CA . ALA A 1 203 ? 0.038 -9.476 2.126 1.00 91.50 203 ALA A CA 1
ATOM 1564 C C . ALA A 1 203 ? -1.294 -10.138 1.720 1.00 91.50 203 ALA A C 1
ATOM 1566 O O . ALA A 1 203 ? -2.364 -9.739 2.178 1.00 91.50 203 ALA A O 1
ATOM 1567 N N . THR A 1 204 ? -1.237 -11.207 0.926 1.00 95.12 204 THR A N 1
ATOM 1568 C CA . THR A 1 204 ? -2.421 -11.967 0.503 1.00 95.12 204 THR A CA 1
ATOM 1569 C C . THR A 1 204 ? -3.123 -12.630 1.686 1.00 95.12 204 THR A C 1
ATOM 1571 O O . THR A 1 204 ? -4.346 -12.549 1.798 1.00 95.12 204 THR A O 1
ATOM 1574 N N . ALA A 1 205 ? -2.369 -13.232 2.610 1.00 93.81 205 ALA A N 1
ATOM 1575 C CA . ALA A 1 205 ? -2.926 -13.820 3.825 1.00 93.81 205 ALA A CA 1
ATOM 1576 C C . ALA A 1 205 ? -3.654 -12.767 4.678 1.00 93.81 205 ALA A C 1
ATOM 1578 O O . ALA A 1 205 ? -4.784 -13.002 5.107 1.00 93.81 205 ALA A O 1
ATOM 1579 N N . ILE A 1 206 ? -3.058 -11.580 4.855 1.00 91.38 206 ILE A N 1
ATOM 1580 C CA . ILE A 1 206 ? -3.704 -10.451 5.543 1.00 91.38 206 ILE A CA 1
ATOM 1581 C C . ILE A 1 206 ? -5.008 -10.065 4.846 1.00 91.38 206 ILE A C 1
ATOM 1583 O O . ILE A 1 206 ? -6.044 -9.944 5.500 1.00 91.38 206 ILE A O 1
ATOM 1587 N N . LEU A 1 207 ? -4.979 -9.891 3.523 1.00 94.44 207 LEU A N 1
ATOM 1588 C CA . LEU A 1 207 ? -6.159 -9.490 2.763 1.00 94.44 207 LEU A CA 1
ATOM 1589 C C . LEU A 1 207 ? -7.295 -10.513 2.900 1.00 94.44 207 LEU A C 1
ATOM 1591 O O . LEU A 1 207 ? -8.438 -10.121 3.135 1.00 94.44 207 LEU A O 1
ATOM 1595 N N . ILE A 1 208 ? -6.991 -11.812 2.820 1.00 95.44 208 ILE A N 1
ATOM 1596 C CA . ILE A 1 208 ? -7.974 -12.889 3.012 1.00 95.44 208 ILE A CA 1
ATOM 1597 C C . ILE A 1 208 ? -8.595 -12.804 4.409 1.00 95.44 208 ILE A C 1
ATOM 1599 O O . ILE A 1 208 ? -9.820 -12.858 4.537 1.00 95.44 208 ILE A O 1
ATOM 1603 N N . VAL A 1 209 ? -7.787 -12.617 5.457 1.00 92.06 209 VAL A N 1
ATOM 1604 C CA . VAL A 1 209 ? -8.292 -12.461 6.831 1.00 92.06 209 VAL A CA 1
ATOM 1605 C C . VAL A 1 209 ? -9.223 -11.247 6.935 1.00 92.06 209 VAL A C 1
ATOM 1607 O O . VAL A 1 209 ? -10.345 -11.379 7.421 1.00 92.06 209 VAL A O 1
ATOM 1610 N N . LEU A 1 210 ? -8.820 -10.088 6.408 1.00 91.25 210 LEU A N 1
ATOM 1611 C CA . LEU A 1 210 ? -9.625 -8.860 6.447 1.00 91.25 210 LEU A CA 1
ATOM 1612 C C . LEU A 1 210 ? -10.951 -8.985 5.679 1.00 91.25 210 LEU A C 1
ATOM 1614 O O . LEU A 1 210 ? -12.000 -8.541 6.157 1.00 91.25 210 LEU A O 1
ATOM 1618 N N . VAL A 1 211 ? -10.924 -9.588 4.487 1.00 93.56 211 VAL A N 1
ATOM 1619 C CA . VAL A 1 211 ? -12.119 -9.782 3.652 1.00 93.56 211 VAL A CA 1
ATOM 1620 C C . VAL A 1 211 ? -13.044 -10.825 4.276 1.00 93.56 211 VAL A C 1
ATOM 1622 O O . VAL A 1 211 ? -14.247 -10.583 4.380 1.00 93.56 211 VAL A O 1
ATOM 1625 N N . SER A 1 212 ? -12.497 -11.951 4.741 1.00 92.50 212 SER A N 1
ATOM 1626 C CA . SER A 1 212 ? -13.272 -13.024 5.375 1.00 92.50 212 SER A CA 1
ATOM 1627 C C . SER A 1 212 ? -14.010 -12.528 6.619 1.00 92.50 212 SER A C 1
ATOM 1629 O O . SER A 1 212 ? -15.210 -12.765 6.747 1.00 92.50 212 SER A O 1
ATOM 1631 N N . GLU A 1 213 ? -13.358 -11.734 7.476 1.00 88.62 213 GLU A N 1
ATOM 1632 C CA . GLU A 1 213 ? -13.993 -11.142 8.655 1.00 88.62 213 GLU A CA 1
ATOM 1633 C C . GLU A 1 213 ? -15.197 -10.267 8.267 1.00 88.62 213 GLU A C 1
ATOM 1635 O O . GLU A 1 213 ? -16.273 -10.361 8.868 1.00 88.62 213 GLU A O 1
ATOM 1640 N N . LYS A 1 214 ? -15.051 -9.441 7.226 1.00 87.75 214 LYS A N 1
ATOM 1641 C CA . LYS A 1 214 ? -16.145 -8.606 6.718 1.00 87.75 214 LYS A CA 1
ATOM 1642 C C . LYS A 1 214 ? -17.304 -9.416 6.163 1.00 87.75 214 LYS A C 1
ATOM 1644 O O . LYS A 1 214 ? -18.456 -9.099 6.468 1.00 87.75 214 LYS A O 1
ATOM 1649 N N . VAL A 1 215 ? -17.010 -10.431 5.355 1.00 90.12 215 VAL A N 1
ATOM 1650 C CA . VAL A 1 215 ? -18.024 -11.308 4.761 1.00 90.12 215 VAL A CA 1
ATOM 1651 C C . VAL A 1 215 ? -18.774 -12.061 5.861 1.00 90.12 215 VAL A C 1
ATOM 1653 O O . VAL A 1 215 ? -20.004 -12.064 5.860 1.00 90.12 215 VAL A O 1
ATOM 1656 N N . CYS A 1 216 ? -18.069 -12.592 6.863 1.00 89.44 216 CYS A N 1
ATOM 1657 C CA . CYS A 1 216 ? -18.671 -13.264 8.015 1.00 89.44 216 CYS A CA 1
ATOM 1658 C C . CYS A 1 216 ? -19.590 -12.334 8.819 1.00 89.44 216 CYS A C 1
ATOM 1660 O O . CYS A 1 216 ? -20.740 -12.686 9.083 1.00 89.44 216 CYS A O 1
ATOM 1662 N N . ARG A 1 217 ? -19.139 -11.117 9.161 1.00 86.06 217 ARG A N 1
ATOM 1663 C CA . ARG A 1 217 ? -19.980 -10.131 9.870 1.00 86.06 217 ARG A CA 1
ATOM 1664 C C . ARG A 1 217 ? -21.229 -9.764 9.071 1.00 86.06 217 ARG A C 1
ATOM 1666 O O . ARG A 1 217 ? -22.308 -9.618 9.642 1.00 86.06 217 ARG A O 1
ATOM 1673 N N . MET A 1 218 ? -21.090 -9.626 7.754 1.00 85.62 218 MET A N 1
ATOM 1674 C CA . MET A 1 218 ? -22.210 -9.341 6.862 1.00 85.62 218 MET A CA 1
ATOM 1675 C C . MET A 1 218 ? -23.212 -10.502 6.847 1.00 85.62 218 MET A C 1
ATOM 1677 O O . MET A 1 218 ? -24.401 -10.264 7.042 1.00 85.62 218 MET A O 1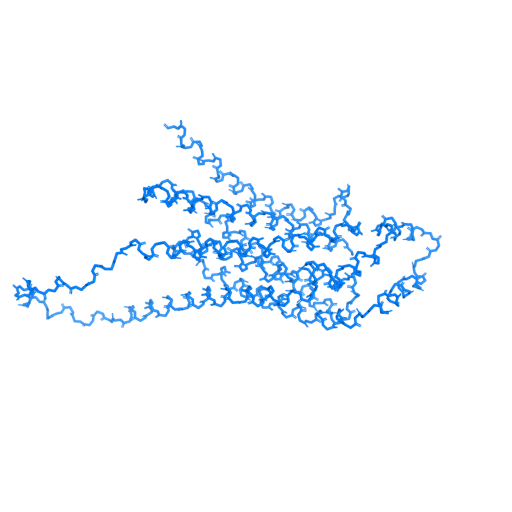
ATOM 1681 N N . ALA A 1 219 ? -22.743 -11.743 6.706 1.00 88.31 219 ALA A N 1
ATOM 1682 C CA . ALA A 1 219 ? -23.588 -12.936 6.702 1.00 88.31 219 ALA A CA 1
ATOM 1683 C C . ALA A 1 219 ? -24.363 -13.125 8.021 1.00 88.31 219 ALA A C 1
ATOM 1685 O O . ALA A 1 219 ? -25.557 -13.429 7.997 1.00 88.31 219 ALA A O 1
ATOM 1686 N N . VAL A 1 220 ? -23.721 -12.889 9.171 1.00 87.75 220 VAL A N 1
ATOM 1687 C CA . VAL A 1 220 ? -24.385 -12.944 10.488 1.00 87.75 220 VAL A CA 1
ATOM 1688 C C . VAL A 1 220 ? -25.447 -11.848 10.619 1.00 87.75 220 VAL A C 1
ATOM 1690 O O . VAL A 1 220 ? -26.555 -12.117 11.084 1.00 87.75 220 VAL A O 1
ATOM 1693 N N . GLY A 1 221 ? -25.154 -10.630 10.148 1.00 83.62 221 GLY A N 1
ATOM 1694 C CA . GLY A 1 221 ? -26.112 -9.522 10.154 1.00 83.62 221 GLY A CA 1
ATOM 1695 C C . GLY A 1 221 ? -27.381 -9.805 9.342 1.00 83.62 221 GLY A C 1
ATOM 1696 O O . GLY A 1 221 ? -28.471 -9.424 9.767 1.00 83.62 221 GLY A O 1
ATOM 1697 N N . PHE A 1 222 ? -27.266 -10.515 8.214 1.00 83.81 222 PHE A N 1
ATOM 1698 C CA . PHE A 1 222 ? -28.430 -10.934 7.425 1.00 83.81 222 PHE A CA 1
ATOM 1699 C C . PHE A 1 222 ? -29.278 -11.987 8.145 1.00 83.81 222 PHE A C 1
ATOM 1701 O O . PHE A 1 222 ? -30.493 -11.817 8.232 1.00 83.81 222 PHE A O 1
ATOM 1708 N N . ARG A 1 223 ? -28.656 -13.007 8.752 1.00 81.19 223 ARG A N 1
ATOM 1709 C CA . ARG A 1 223 ? -29.389 -14.056 9.487 1.00 81.19 223 ARG A CA 1
ATOM 1710 C C . ARG A 1 223 ? -30.178 -13.519 10.685 1.00 81.19 223 ARG A C 1
ATOM 1712 O O . ARG A 1 223 ? -31.258 -14.024 10.973 1.00 81.19 223 ARG A O 1
ATOM 1719 N N . CYS A 1 224 ? -29.677 -12.492 11.374 1.00 74.12 224 CYS A N 1
ATOM 1720 C CA . CYS A 1 224 ? -30.405 -11.874 12.490 1.00 74.12 224 CYS A CA 1
ATOM 1721 C C . CYS A 1 224 ? -31.568 -10.981 12.034 1.00 74.12 224 CYS A C 1
ATOM 1723 O O . CYS A 1 224 ? -32.546 -10.842 12.764 1.00 74.12 224 CYS A O 1
ATOM 1725 N N . ARG A 1 225 ? -31.486 -10.387 10.836 1.00 73.50 225 ARG A N 1
ATOM 1726 C CA . ARG A 1 225 ? -32.547 -9.528 10.286 1.00 73.50 225 ARG A CA 1
ATOM 1727 C C . ARG A 1 225 ? -33.740 -10.326 9.755 1.00 73.50 225 ARG A C 1
ATOM 1729 O O . ARG A 1 225 ? -34.845 -9.798 9.705 1.00 73.50 225 ARG A O 1
ATOM 1736 N N . GLU A 1 226 ? -33.524 -11.587 9.393 1.00 67.88 226 GLU A N 1
ATOM 1737 C CA . GLU A 1 226 ? -34.552 -12.480 8.852 1.00 67.88 226 GLU A CA 1
ATOM 1738 C C . GLU A 1 226 ? -35.377 -13.228 9.900 1.00 67.88 226 GLU A C 1
ATOM 1740 O O . GLU A 1 226 ? -36.240 -14.003 9.506 1.00 67.88 226 GLU A O 1
ATOM 1745 N N . ARG A 1 227 ? -35.206 -12.994 11.213 1.00 53.88 227 ARG A N 1
ATOM 1746 C CA . ARG A 1 227 ? -36.258 -13.383 12.167 1.00 53.88 227 ARG A CA 1
ATOM 1747 C C . ARG A 1 227 ? -37.414 -12.399 11.998 1.00 53.88 227 ARG A C 1
ATOM 1749 O O . ARG A 1 227 ? -37.313 -11.275 12.496 1.00 53.88 227 ARG A O 1
ATOM 1756 N N . PRO A 1 228 ? -38.499 -12.768 11.294 1.00 57.38 228 PRO A N 1
ATOM 1757 C CA . PRO A 1 228 ? -39.641 -11.887 11.182 1.00 57.38 228 PRO A CA 1
ATOM 1758 C C . PRO A 1 228 ? -40.209 -11.741 12.591 1.00 57.38 228 PRO A C 1
ATOM 1760 O O . PRO A 1 228 ? -40.164 -12.685 13.382 1.00 57.38 228 PRO A O 1
ATOM 1763 N N . ALA A 1 229 ? -40.767 -10.575 12.895 1.00 58.22 229 ALA A N 1
ATOM 1764 C CA . ALA A 1 229 ? -41.574 -10.319 14.082 1.00 58.22 229 ALA A CA 1
ATOM 1765 C C . ALA A 1 229 ? -42.879 -11.150 14.059 1.00 58.22 229 ALA A C 1
ATOM 1767 O O . ALA A 1 229 ? -43.984 -10.613 14.070 1.00 58.22 229 ALA A O 1
ATOM 1768 N N . ARG A 1 230 ? -42.762 -12.476 13.962 1.00 54.91 230 ARG A N 1
ATOM 1769 C CA . ARG A 1 230 ? -43.860 -13.431 13.957 1.00 54.91 230 ARG A CA 1
ATOM 1770 C C . ARG A 1 230 ? -44.072 -13.861 15.403 1.00 54.91 230 ARG A C 1
ATOM 1772 O O . ARG A 1 230 ? -43.384 -14.748 15.893 1.00 54.91 230 ARG A O 1
ATOM 1779 N N . GLY A 1 231 ? -44.992 -13.172 16.073 1.00 53.56 231 GLY A N 1
ATOM 1780 C CA . GLY A 1 231 ? -45.485 -13.554 17.397 1.00 53.56 231 GLY A CA 1
ATOM 1781 C C . GLY A 1 231 ? -45.415 -12.449 18.445 1.00 53.56 231 GLY A C 1
ATOM 1782 O O . GLY A 1 231 ? -44.865 -12.661 19.514 1.00 53.56 231 GLY A O 1
ATOM 1783 N N . LYS A 1 232 ? -45.987 -11.271 18.169 1.00 54.31 232 LYS A N 1
ATOM 1784 C CA . LYS A 1 232 ? -46.225 -10.234 19.191 1.00 54.31 232 LYS A CA 1
ATOM 1785 C C . LYS A 1 232 ? -47.538 -10.433 19.966 1.00 54.31 232 LYS A C 1
ATOM 1787 O O . LYS A 1 232 ? -48.055 -9.470 20.515 1.00 54.31 232 LYS A O 1
ATOM 1792 N N . GLU A 1 233 ? -48.079 -11.651 20.025 1.00 55.53 233 GLU A N 1
ATOM 1793 C CA . GLU A 1 233 ? -49.427 -11.866 20.577 1.00 55.53 233 GLU A CA 1
ATOM 1794 C C . GLU A 1 233 ? -49.548 -12.957 21.650 1.00 55.53 233 GLU A C 1
ATOM 1796 O O . GLU A 1 233 ? -50.655 -13.246 22.086 1.00 55.53 233 GLU A O 1
ATOM 1801 N N . GLN A 1 234 ? -48.452 -13.552 22.143 1.00 53.34 234 GLN A N 1
ATOM 1802 C CA . GLN A 1 234 ? -48.594 -14.659 23.102 1.00 53.34 234 GLN A CA 1
ATOM 1803 C C . GLN A 1 234 ? -47.485 -14.766 24.157 1.00 53.34 234 GLN A C 1
ATOM 1805 O O . GLN A 1 234 ? -47.028 -15.860 24.467 1.00 53.34 234 GLN A O 1
ATOM 1810 N N . GLU A 1 235 ? -47.048 -13.646 24.740 1.00 50.91 235 GLU A N 1
ATOM 1811 C CA . GLU A 1 235 ? -46.039 -13.692 25.813 1.00 50.91 235 GLU A CA 1
ATOM 1812 C C . GLU A 1 235 ? -46.233 -12.613 26.892 1.00 50.91 235 GLU A C 1
ATOM 1814 O O . GLU A 1 235 ? -45.296 -11.964 27.340 1.00 50.91 235 GLU A O 1
ATOM 1819 N N . THR A 1 236 ? -47.473 -12.411 27.341 1.00 53.91 236 THR A N 1
ATOM 1820 C CA . THR A 1 236 ? -47.780 -11.612 28.546 1.00 53.91 236 THR A CA 1
ATOM 1821 C C . THR A 1 236 ? -48.087 -12.455 29.788 1.00 53.91 236 THR A C 1
ATOM 1823 O O . THR A 1 236 ? -48.359 -11.885 30.839 1.00 53.91 236 THR A O 1
ATOM 1826 N N . VAL A 1 237 ? -48.015 -13.794 29.725 1.00 56.75 237 VAL A N 1
ATOM 1827 C CA . VAL A 1 237 ? -48.510 -14.653 30.826 1.00 56.75 237 VAL A CA 1
ATOM 1828 C C . VAL A 1 237 ? -47.429 -15.480 31.548 1.00 56.75 237 VAL A C 1
ATOM 1830 O O . VAL A 1 237 ? -47.668 -15.889 32.678 1.00 56.75 237 VAL A O 1
ATOM 1833 N N . TYR A 1 238 ? -46.213 -15.661 31.009 1.00 54.75 238 TYR A N 1
ATOM 1834 C CA . TYR A 1 238 ? -45.220 -16.573 31.624 1.00 54.75 238 TYR A CA 1
ATOM 1835 C C . TYR A 1 238 ? -43.955 -15.945 32.250 1.00 54.75 238 TYR A C 1
ATOM 1837 O O . TYR A 1 238 ? -43.224 -16.645 32.948 1.00 54.75 238 TYR A O 1
ATOM 1845 N N . SER A 1 239 ? -43.696 -14.638 32.128 1.00 50.56 239 SER A N 1
ATOM 1846 C CA . SER A 1 239 ? -42.427 -14.036 32.603 1.00 50.56 239 SER A CA 1
ATOM 1847 C C . SER A 1 239 ? -42.364 -13.654 34.093 1.00 50.56 239 SER A C 1
ATOM 1849 O O . SER A 1 239 ? -41.586 -12.777 34.455 1.00 50.56 239 SER A O 1
ATOM 1851 N N . ARG A 1 240 ? -43.140 -14.288 34.987 1.00 53.09 240 ARG A N 1
ATOM 1852 C CA . ARG A 1 240 ? -43.062 -14.016 36.444 1.00 53.09 240 ARG A CA 1
ATOM 1853 C C . ARG A 1 240 ? -42.561 -15.158 37.331 1.00 53.09 240 ARG A C 1
ATOM 1855 O O . ARG A 1 240 ? -42.506 -14.959 38.537 1.00 53.09 240 ARG A O 1
ATOM 1862 N N . LEU A 1 241 ? -42.172 -16.318 36.793 1.00 56.00 241 LEU A N 1
ATOM 1863 C CA . LEU A 1 241 ? -41.812 -17.471 37.644 1.00 56.00 241 LEU A CA 1
ATOM 1864 C C . LEU A 1 241 ? -40.460 -18.146 37.358 1.00 56.00 241 LEU A C 1
ATOM 1866 O O . LEU A 1 241 ? -40.231 -19.263 37.809 1.00 56.00 241 LEU A O 1
ATOM 1870 N N . GLY A 1 242 ? -39.555 -17.487 36.634 1.00 48.53 242 GLY A N 1
ATOM 1871 C CA . GLY A 1 242 ? -38.264 -18.067 36.235 1.00 48.53 242 GLY A CA 1
ATOM 1872 C C . GLY A 1 242 ? -37.040 -17.271 36.677 1.00 48.53 242 GLY A C 1
ATOM 1873 O O . GLY A 1 242 ? -35.995 -17.376 36.049 1.00 48.53 242 GLY A O 1
ATOM 1874 N N . GLU A 1 243 ? -37.157 -16.440 37.710 1.00 53.47 243 GLU A N 1
ATOM 1875 C CA . GLU A 1 243 ? -36.047 -15.658 38.260 1.00 53.47 243 GLU A CA 1
ATOM 1876 C C . GLU A 1 243 ? -35.384 -16.446 39.394 1.00 53.47 243 GLU A C 1
ATOM 1878 O O . GLU A 1 243 ? -35.533 -16.160 40.575 1.00 53.47 243 GLU A O 1
ATOM 1883 N N . THR A 1 244 ? -34.736 -17.554 39.049 1.00 53.12 244 THR A N 1
ATOM 1884 C CA . THR A 1 244 ? -33.761 -18.219 39.920 1.00 53.12 244 THR A CA 1
ATOM 1885 C C . THR A 1 244 ? -33.020 -19.254 39.090 1.00 53.12 244 THR A C 1
ATOM 1887 O O . THR A 1 244 ? -33.634 -20.164 38.542 1.00 53.12 244 THR A O 1
ATOM 1890 N N . ARG A 1 245 ? -31.683 -19.157 39.080 1.00 50.69 245 ARG A N 1
ATOM 1891 C CA . ARG A 1 245 ? -30.739 -20.211 38.659 1.00 50.69 245 ARG A CA 1
ATOM 1892 C C . ARG A 1 245 ? -30.280 -20.208 37.193 1.00 50.69 245 ARG A C 1
ATOM 1894 O O . ARG A 1 245 ? -30.343 -21.237 36.532 1.00 50.69 245 ARG A O 1
ATOM 1901 N N . GLN A 1 246 ? -29.645 -19.123 36.741 1.00 47.66 246 GLN A N 1
ATOM 1902 C CA . GLN A 1 246 ? -28.591 -19.253 35.718 1.00 47.66 246 GLN A CA 1
ATOM 1903 C C . GLN A 1 246 ? -27.480 -18.191 35.809 1.00 47.66 246 GLN A C 1
ATOM 1905 O O . GLN A 1 246 ? -26.968 -17.719 34.803 1.00 47.66 246 GLN A O 1
ATOM 1910 N N . GLU A 1 247 ? -27.040 -17.862 37.025 1.00 47.38 247 GLU A N 1
ATOM 1911 C CA . GLU A 1 247 ? -25.767 -17.168 37.269 1.00 47.38 247 GLU A CA 1
ATOM 1912 C C . GLU A 1 247 ? -24.691 -18.188 37.660 1.00 47.38 247 GLU A C 1
ATOM 1914 O O . GLU A 1 247 ? -24.375 -18.368 38.833 1.00 47.38 247 GLU A O 1
ATOM 1919 N N . ARG A 1 248 ? -24.179 -18.950 36.689 1.00 49.81 248 ARG A N 1
ATOM 1920 C CA . ARG A 1 248 ? -22.925 -19.721 36.820 1.00 49.81 248 ARG A CA 1
ATOM 1921 C C . ARG A 1 248 ? -22.519 -20.287 35.461 1.00 49.81 248 ARG A C 1
ATOM 1923 O O . ARG A 1 248 ? -22.467 -21.492 35.249 1.00 49.81 248 ARG A O 1
ATOM 1930 N N . SER A 1 249 ? -22.219 -19.411 34.512 1.00 45.53 249 SER A N 1
ATOM 1931 C CA . SER A 1 249 ? -21.427 -19.814 33.353 1.00 45.53 249 SER A CA 1
ATOM 1932 C C . SER A 1 249 ? -20.414 -18.732 33.027 1.00 45.53 249 SER A C 1
ATOM 1934 O O . SER A 1 249 ? -20.750 -17.704 32.451 1.00 45.53 249 SER A O 1
ATOM 1936 N N . SER A 1 250 ? -19.168 -19.032 33.389 1.00 45.88 250 SER A N 1
ATOM 1937 C CA . SER A 1 250 ? -17.955 -18.427 32.855 1.00 45.88 250 SER A CA 1
ATOM 1938 C C . SER A 1 250 ? -17.788 -16.929 33.123 1.00 45.88 250 SER A C 1
ATOM 1940 O O . SER A 1 250 ? -17.939 -16.083 32.247 1.00 45.88 250 SER A O 1
ATOM 1942 N N . SER A 1 251 ? -17.330 -16.613 34.334 1.00 48.09 251 SER A N 1
ATOM 1943 C CA . SER A 1 251 ? -16.384 -15.518 34.557 1.00 48.09 251 SER A CA 1
ATOM 1944 C C . SER A 1 251 ? -15.077 -15.823 33.804 1.00 48.09 251 SER A C 1
ATOM 1946 O O . SER A 1 251 ? -14.056 -16.166 34.392 1.00 48.09 251 SER A O 1
ATOM 1948 N N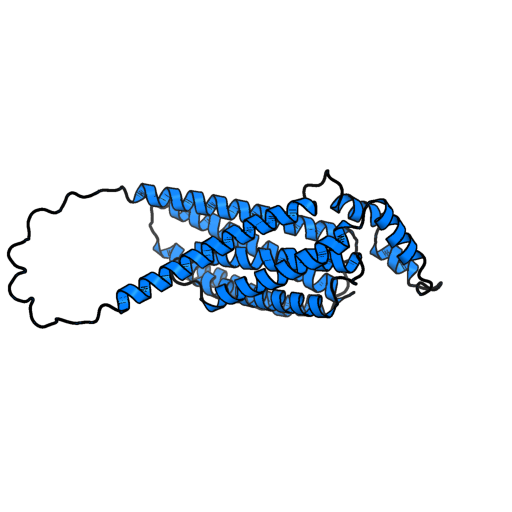 . GLN A 1 252 ? -15.133 -15.791 32.471 1.00 52.19 252 GLN A N 1
ATOM 1949 C CA . GLN A 1 252 ? -13.953 -15.711 31.624 1.00 52.19 252 GLN A CA 1
ATOM 1950 C C . GLN A 1 252 ? -13.428 -14.288 31.767 1.00 52.19 252 GLN A C 1
ATOM 1952 O O . GLN A 1 252 ? -14.076 -13.341 31.322 1.00 52.19 252 GLN A O 1
ATOM 1957 N N . ASP A 1 253 ? -12.287 -14.147 32.442 1.00 49.81 253 ASP A N 1
ATOM 1958 C CA . ASP A 1 253 ? -11.672 -12.857 32.726 1.00 49.81 253 ASP A CA 1
ATOM 1959 C C . ASP A 1 253 ? -11.582 -12.000 31.450 1.00 49.81 253 ASP A C 1
ATOM 1961 O O . ASP A 1 253 ? -10.824 -12.339 30.528 1.00 49.81 253 ASP A O 1
ATOM 1965 N N . PRO A 1 254 ? -12.294 -10.857 31.380 1.00 58.53 254 PRO A N 1
ATOM 1966 C CA . PRO A 1 254 ? -12.278 -9.973 30.213 1.00 58.53 254 PRO A CA 1
ATOM 1967 C C . PRO A 1 254 ? -10.877 -9.405 29.923 1.00 58.53 254 PRO A C 1
ATOM 1969 O O . PRO A 1 254 ? -10.621 -8.882 28.836 1.00 58.53 254 PRO A O 1
ATOM 1972 N N . HIS A 1 255 ? -9.941 -9.547 30.866 1.00 58.03 255 HIS A N 1
ATOM 1973 C CA . HIS A 1 255 ? -8.547 -9.158 30.705 1.00 58.03 255 HIS A CA 1
ATOM 1974 C C . HIS A 1 255 ? -7.752 -10.069 29.758 1.00 58.03 255 HIS A C 1
ATOM 1976 O O . HIS A 1 255 ? -6.952 -9.549 28.983 1.00 58.03 255 HIS A O 1
ATOM 1982 N N . SER A 1 256 ? -7.999 -11.386 29.726 1.00 63.66 256 SER A N 1
ATOM 1983 C CA . SER A 1 256 ? -7.191 -12.320 28.917 1.00 63.66 256 SER A CA 1
ATOM 1984 C C . SER A 1 256 ? -7.380 -12.109 27.404 1.00 63.66 256 SER A C 1
ATOM 1986 O O . SER A 1 256 ? -6.416 -12.062 26.633 1.00 63.66 256 SER A O 1
ATOM 1988 N N . HIS A 1 257 ? -8.618 -11.845 26.970 1.00 65.94 257 HIS A N 1
ATOM 1989 C CA . HIS A 1 257 ? -8.926 -11.562 25.563 1.00 65.94 257 HIS A CA 1
ATOM 1990 C C . HIS A 1 257 ? -8.356 -10.224 25.063 1.00 65.94 257 HIS A C 1
ATOM 1992 O O . HIS A 1 257 ? -8.069 -10.082 23.869 1.00 65.94 257 HIS A O 1
ATOM 1998 N N . ARG A 1 258 ? -8.181 -9.241 25.955 1.00 68.12 258 ARG A N 1
ATOM 1999 C CA . ARG A 1 258 ? -7.673 -7.908 25.603 1.00 68.12 258 ARG A CA 1
ATOM 2000 C C . ARG A 1 258 ? -6.165 -7.931 25.347 1.00 68.12 258 ARG A C 1
ATOM 2002 O O . ARG A 1 258 ? -5.713 -7.334 24.371 1.00 68.12 258 ARG A O 1
ATOM 2009 N N . THR A 1 259 ? -5.411 -8.678 26.155 1.00 70.25 259 THR A N 1
ATOM 2010 C CA . THR A 1 259 ? -3.955 -8.844 26.005 1.00 70.25 259 THR A CA 1
ATOM 2011 C C . THR A 1 259 ? -3.598 -9.532 24.690 1.00 70.25 259 THR A C 1
ATOM 2013 O O . THR A 1 259 ? -2.743 -9.050 23.948 1.00 70.25 259 THR A O 1
ATOM 2016 N N . GLY A 1 260 ? -4.295 -10.625 24.354 1.00 73.50 260 GLY A N 1
ATOM 2017 C CA . GLY A 1 260 ? -4.029 -11.384 23.129 1.00 73.50 260 GLY A CA 1
ATOM 2018 C C . GLY A 1 260 ? -4.240 -10.554 21.860 1.00 73.50 260 GLY A C 1
ATOM 2019 O O . GLY A 1 260 ? -3.410 -10.584 20.954 1.00 73.50 260 GLY A O 1
ATOM 2020 N N . ARG A 1 261 ? -5.305 -9.741 21.814 1.00 73.31 261 ARG A N 1
ATOM 2021 C CA . ARG A 1 261 ? -5.593 -8.870 20.663 1.00 73.31 261 ARG A CA 1
ATOM 2022 C C . ARG A 1 261 ? -4.504 -7.816 20.452 1.00 73.31 261 ARG A C 1
ATOM 2024 O O . ARG A 1 261 ? -4.156 -7.535 19.311 1.00 73.31 261 ARG A O 1
ATOM 2031 N N . LEU A 1 262 ? -3.955 -7.252 21.528 1.00 71.81 262 LEU A N 1
ATOM 2032 C CA . LEU A 1 262 ? -2.891 -6.253 21.433 1.00 71.81 262 LEU A CA 1
ATOM 2033 C C . LEU A 1 262 ? -1.574 -6.851 20.958 1.00 71.81 262 LEU A C 1
ATOM 2035 O O . LEU A 1 262 ? -0.959 -6.283 20.062 1.00 71.81 262 LEU A O 1
ATOM 2039 N N . ILE A 1 263 ? -1.176 -8.008 21.495 1.00 75.88 263 ILE A N 1
ATOM 2040 C CA . ILE A 1 263 ? 0.042 -8.701 21.050 1.00 75.88 263 ILE A CA 1
ATOM 2041 C C . ILE A 1 263 ? -0.051 -8.999 19.552 1.00 75.88 263 ILE A C 1
ATOM 2043 O O . ILE A 1 263 ? 0.866 -8.674 18.804 1.00 75.88 263 ILE A O 1
ATOM 2047 N N . VAL A 1 264 ? -1.185 -9.542 19.100 1.00 76.12 264 VAL A N 1
ATOM 2048 C CA . VAL A 1 264 ? -1.418 -9.826 17.680 1.00 76.12 264 VAL A CA 1
ATOM 2049 C C . VAL A 1 264 ? -1.335 -8.545 16.844 1.00 76.12 264 VAL A C 1
ATOM 2051 O O . VAL A 1 264 ? -0.597 -8.518 15.863 1.00 76.12 264 VAL A O 1
ATOM 2054 N N . SER A 1 265 ? -2.010 -7.465 17.247 1.00 73.25 265 SER A N 1
ATOM 2055 C CA . SER A 1 265 ? -1.955 -6.183 16.530 1.00 73.25 265 SER A CA 1
ATOM 2056 C C . SER A 1 265 ? -0.539 -5.607 16.452 1.00 73.25 265 SER A C 1
ATOM 2058 O O . SER A 1 265 ? -0.128 -5.165 15.384 1.00 73.25 265 SER A O 1
ATOM 2060 N N . VAL A 1 266 ? 0.229 -5.641 17.544 1.00 76.12 266 VAL A N 1
ATOM 2061 C CA . VAL A 1 266 ? 1.617 -5.151 17.568 1.00 76.12 266 VAL A CA 1
ATOM 2062 C C . VAL A 1 266 ? 2.500 -5.988 16.646 1.00 76.12 266 VAL A C 1
ATOM 2064 O O . VAL A 1 266 ? 3.242 -5.424 15.847 1.00 76.12 266 VAL A O 1
ATOM 2067 N N 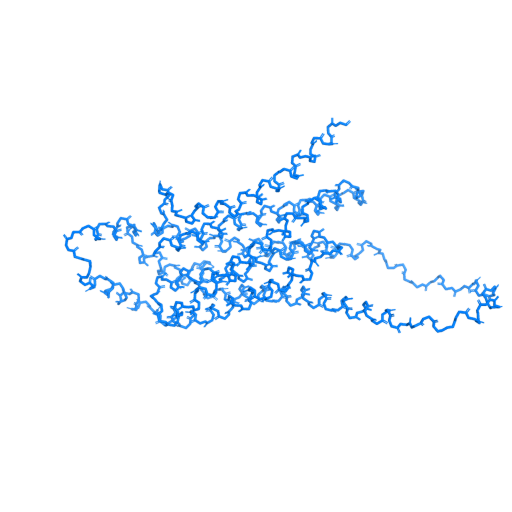. VAL A 1 267 ? 2.385 -7.318 16.692 1.00 79.12 267 VAL A N 1
ATOM 2068 C CA . VAL A 1 267 ? 3.136 -8.216 15.800 1.00 79.12 267 VAL A CA 1
ATOM 2069 C C . VAL A 1 267 ? 2.805 -7.929 14.335 1.00 79.12 267 VAL A C 1
ATOM 2071 O O . VAL A 1 267 ? 3.717 -7.802 13.519 1.00 79.12 267 VAL A O 1
ATOM 2074 N N . PHE A 1 268 ? 1.525 -7.750 14.000 1.00 77.38 268 PHE A N 1
ATOM 2075 C CA . PHE A 1 268 ? 1.111 -7.375 12.648 1.00 77.38 268 PHE A CA 1
ATOM 2076 C C . PHE A 1 268 ? 1.671 -6.014 12.223 1.00 77.38 268 PHE A C 1
ATOM 2078 O O . PHE A 1 268 ? 2.197 -5.900 11.120 1.00 77.38 268 PHE A O 1
ATOM 2085 N N . ILE A 1 269 ? 1.630 -5.003 13.095 1.00 77.25 269 ILE A N 1
ATOM 2086 C CA . ILE A 1 269 ? 2.187 -3.671 12.817 1.00 77.25 269 ILE A CA 1
ATOM 2087 C C . ILE A 1 269 ? 3.699 -3.742 12.577 1.00 77.25 269 ILE A C 1
ATOM 2089 O O . ILE A 1 269 ? 4.197 -3.112 11.642 1.00 77.25 269 ILE A O 1
ATOM 2093 N N . VAL A 1 270 ? 4.429 -4.528 13.372 1.00 80.25 270 VAL A N 1
ATOM 2094 C CA . VAL A 1 270 ? 5.874 -4.732 13.198 1.00 80.25 270 VAL A CA 1
ATOM 2095 C C . VAL A 1 270 ? 6.156 -5.424 11.867 1.00 80.25 270 VAL A C 1
ATOM 2097 O O . VAL A 1 270 ? 6.983 -4.940 11.098 1.00 80.25 270 VAL A O 1
ATOM 2100 N N . LEU A 1 271 ? 5.436 -6.500 11.540 1.00 79.62 271 LEU A N 1
ATOM 2101 C CA . LEU A 1 271 ? 5.599 -7.204 10.265 1.00 79.62 271 LEU A CA 1
ATOM 2102 C C . LEU A 1 271 ? 5.281 -6.305 9.061 1.00 79.62 271 LEU A C 1
ATOM 2104 O O . LEU A 1 271 ? 6.026 -6.303 8.081 1.00 79.62 271 LEU A O 1
ATOM 2108 N N . CYS A 1 272 ? 4.225 -5.492 9.144 1.00 77.94 272 CYS A N 1
ATOM 2109 C CA . CYS A 1 272 ? 3.900 -4.498 8.123 1.00 77.94 272 CYS A CA 1
ATOM 2110 C C . CYS A 1 272 ? 4.990 -3.432 8.002 1.00 77.94 272 CYS A C 1
ATOM 2112 O O . CYS A 1 272 ? 5.390 -3.102 6.890 1.00 77.94 272 CYS A O 1
ATOM 2114 N N . SER A 1 273 ? 5.525 -2.946 9.124 1.00 79.88 273 SER A N 1
ATOM 2115 C CA . SER A 1 273 ? 6.638 -1.988 9.138 1.00 79.88 273 SER A CA 1
ATOM 2116 C C . SER A 1 273 ? 7.895 -2.568 8.494 1.00 79.88 273 SER A C 1
ATOM 2118 O O . SER A 1 273 ? 8.560 -1.877 7.729 1.00 79.88 273 SER A O 1
ATOM 2120 N N . VAL A 1 274 ? 8.196 -3.849 8.732 1.00 82.06 274 VAL A N 1
ATOM 2121 C CA . VAL A 1 274 ? 9.315 -4.552 8.086 1.00 82.06 274 VAL A CA 1
ATOM 2122 C C . VAL A 1 274 ? 9.084 -4.677 6.580 1.00 82.06 274 VAL A C 1
ATOM 2124 O O . VAL A 1 274 ? 9.990 -4.394 5.801 1.00 82.06 274 VAL A O 1
ATOM 2127 N N . CYS A 1 275 ? 7.874 -5.040 6.151 1.00 79.62 275 CYS A N 1
ATOM 2128 C CA . CYS A 1 275 ? 7.531 -5.130 4.732 1.00 79.62 275 CYS A CA 1
ATOM 2129 C C . CYS A 1 275 ? 7.601 -3.760 4.032 1.00 79.62 275 CYS A C 1
ATOM 2131 O O . CYS A 1 275 ? 8.137 -3.656 2.929 1.00 79.62 275 CYS A O 1
ATOM 2133 N N . LEU A 1 276 ? 7.124 -2.698 4.686 1.00 77.62 276 LEU A N 1
ATOM 2134 C CA . LEU A 1 276 ? 7.251 -1.326 4.193 1.00 77.62 276 LEU A CA 1
ATOM 2135 C C . LEU A 1 276 ? 8.716 -0.887 4.146 1.00 77.62 276 LEU A C 1
ATOM 2137 O O . LEU A 1 276 ? 9.152 -0.349 3.133 1.00 77.62 276 LEU A O 1
ATOM 2141 N N . GLY A 1 277 ? 9.498 -1.185 5.184 1.00 80.25 277 GLY A N 1
ATOM 2142 C CA . GLY A 1 277 ? 10.939 -0.935 5.226 1.00 80.25 277 GLY A CA 1
ATOM 2143 C C . GLY A 1 277 ? 11.690 -1.653 4.103 1.00 80.25 277 GLY A C 1
ATOM 2144 O O . GLY A 1 277 ? 12.562 -1.065 3.469 1.00 80.25 277 GLY A O 1
ATOM 2145 N N . TYR A 1 278 ? 11.294 -2.886 3.782 1.00 80.88 278 TYR A N 1
ATOM 2146 C CA . TYR A 1 278 ? 11.801 -3.622 2.627 1.00 80.88 278 TYR A CA 1
ATOM 2147 C C . TYR A 1 278 ? 11.472 -2.903 1.310 1.00 80.88 278 TYR A C 1
ATOM 2149 O O . TYR A 1 278 ? 12.373 -2.661 0.505 1.00 80.88 278 TYR A O 1
ATOM 2157 N N . THR A 1 279 ? 10.214 -2.490 1.098 1.00 76.44 279 THR A N 1
ATOM 2158 C CA . THR A 1 279 ? 9.835 -1.740 -0.116 1.00 76.44 279 THR A CA 1
ATOM 2159 C C . THR A 1 279 ? 10.524 -0.380 -0.207 1.00 76.44 279 THR A C 1
ATOM 2161 O O . THR A 1 279 ? 10.964 0.019 -1.282 1.00 76.44 279 THR A O 1
ATOM 2164 N N . PHE A 1 280 ? 10.704 0.300 0.924 1.00 77.69 280 PHE A N 1
ATOM 2165 C CA . PHE A 1 280 ? 11.441 1.552 1.022 1.00 77.69 280 PHE A CA 1
ATOM 2166 C C . PHE A 1 280 ? 12.900 1.355 0.618 1.00 77.69 280 PHE A C 1
ATOM 2168 O O . PHE A 1 280 ? 13.418 2.097 -0.213 1.00 77.69 280 PHE A O 1
ATOM 2175 N N . HIS A 1 281 ? 13.555 0.320 1.143 1.00 79.25 281 HIS A N 1
ATOM 2176 C CA . HIS A 1 281 ? 14.937 0.013 0.797 1.00 79.25 281 HIS A CA 1
ATOM 2177 C C . HIS A 1 281 ? 15.088 -0.349 -0.689 1.00 79.25 281 HIS A C 1
ATOM 2179 O O . HIS A 1 281 ? 16.055 0.075 -1.323 1.00 79.25 281 HIS A O 1
ATOM 2185 N N . MET A 1 282 ? 14.111 -1.057 -1.273 1.00 74.56 282 MET A N 1
ATOM 2186 C CA . MET A 1 282 ? 14.058 -1.299 -2.721 1.00 74.56 282 MET A CA 1
ATOM 2187 C C . MET A 1 282 ? 14.015 0.030 -3.489 1.00 74.56 282 MET A C 1
ATOM 2189 O O . MET A 1 282 ? 14.851 0.262 -4.357 1.00 74.56 282 MET A O 1
ATOM 2193 N N . VAL A 1 283 ? 13.109 0.945 -3.133 1.00 73.81 283 VAL A N 1
ATOM 2194 C CA . VAL A 1 283 ? 12.977 2.264 -3.781 1.00 73.81 283 VAL A CA 1
ATOM 2195 C C . VAL A 1 283 ? 14.240 3.122 -3.625 1.00 73.81 283 VAL A C 1
ATOM 2197 O O . VAL A 1 283 ? 14.685 3.747 -4.587 1.00 73.81 283 VAL A O 1
ATOM 2200 N N . VAL A 1 284 ? 14.866 3.130 -2.445 1.00 75.25 284 VAL A N 1
ATOM 2201 C CA . VAL A 1 284 ? 16.119 3.866 -2.200 1.00 75.25 284 VAL A CA 1
ATOM 2202 C C . VAL A 1 284 ? 17.268 3.311 -3.043 1.00 75.25 284 VAL A C 1
ATOM 2204 O O . VAL A 1 284 ? 18.046 4.088 -3.592 1.00 75.25 284 VAL A O 1
ATOM 2207 N N . ARG A 1 285 ? 17.353 1.987 -3.222 1.00 71.38 285 ARG A N 1
ATOM 2208 C CA . ARG A 1 285 ? 18.321 1.374 -4.146 1.00 71.38 285 ARG A CA 1
ATOM 2209 C C . ARG A 1 285 ? 18.116 1.859 -5.583 1.00 71.38 285 ARG A C 1
ATOM 2211 O O . ARG A 1 285 ? 19.097 2.174 -6.248 1.00 71.38 285 ARG A O 1
ATOM 2218 N N . PHE A 1 286 ? 16.866 2.006 -6.031 1.00 65.62 286 PHE A N 1
ATOM 2219 C CA . PHE A 1 286 ? 16.561 2.582 -7.347 1.00 65.62 286 PHE A CA 1
ATOM 2220 C C . PHE A 1 286 ? 16.950 4.061 -7.466 1.00 65.62 286 PHE A C 1
ATOM 2222 O O . PHE A 1 286 ? 17.380 4.485 -8.536 1.00 65.62 286 PHE A O 1
ATOM 2229 N N . ARG A 1 287 ? 16.872 4.841 -6.379 1.00 65.44 287 ARG A N 1
ATOM 2230 C CA . ARG A 1 287 ? 17.363 6.231 -6.360 1.00 65.44 287 ARG A CA 1
ATOM 2231 C C . ARG A 1 287 ? 18.872 6.314 -6.603 1.00 65.44 287 ARG A C 1
ATOM 2233 O O . ARG A 1 287 ? 19.320 7.249 -7.251 1.00 65.44 287 ARG A O 1
ATOM 2240 N N . GLY A 1 288 ? 19.640 5.338 -6.119 1.00 61.34 288 GLY A N 1
ATOM 2241 C CA . GLY A 1 288 ? 21.091 5.279 -6.325 1.00 61.34 288 GLY A CA 1
ATOM 2242 C C . GLY A 1 288 ? 21.525 5.076 -7.782 1.00 61.34 288 GLY A C 1
ATOM 2243 O O . GLY A 1 288 ? 22.707 5.211 -8.074 1.00 61.34 288 GLY A O 1
ATOM 2244 N N . ILE A 1 289 ? 20.594 4.768 -8.690 1.00 60.06 289 ILE A N 1
ATOM 2245 C CA . ILE A 1 289 ? 20.854 4.575 -10.127 1.00 60.06 289 ILE A CA 1
ATOM 2246 C C . ILE A 1 289 ? 20.734 5.913 -10.889 1.00 60.06 289 ILE A C 1
ATOM 2248 O O . ILE A 1 289 ? 20.628 5.898 -12.101 1.00 60.06 289 ILE A O 1
ATOM 2252 N N . ASP A 1 290 ? 20.695 7.059 -10.192 1.00 56.56 290 ASP A N 1
ATOM 2253 C CA . ASP A 1 290 ? 20.534 8.430 -10.730 1.00 56.56 290 ASP A CA 1
ATOM 2254 C C . ASP A 1 290 ? 19.392 8.599 -11.750 1.00 56.56 290 ASP A C 1
ATOM 2256 O O . ASP A 1 290 ? 19.282 9.565 -12.501 1.00 56.56 290 ASP A O 1
ATOM 2260 N N . ALA A 1 291 ? 18.438 7.669 -11.699 1.00 53.47 291 ALA A N 1
ATOM 2261 C CA . ALA A 1 291 ? 17.217 7.732 -12.470 1.00 53.47 291 ALA A CA 1
ATOM 2262 C C . ALA A 1 291 ? 16.301 8.861 -11.981 1.00 53.47 291 ALA A C 1
ATOM 2264 O O . ALA A 1 291 ? 15.296 9.109 -12.634 1.00 53.47 291 ALA A O 1
ATOM 2265 N N . ILE A 1 292 ? 16.595 9.507 -10.842 1.00 54.28 292 ILE A N 1
ATOM 2266 C CA . ILE A 1 292 ? 15.772 10.557 -10.237 1.00 54.28 292 ILE A CA 1
ATOM 2267 C C . ILE A 1 292 ? 16.485 11.905 -10.328 1.00 54.28 292 ILE A C 1
ATOM 2269 O O . ILE A 1 292 ? 17.329 12.203 -9.490 1.00 54.28 292 ILE A O 1
ATOM 2273 N N . ASP A 1 293 ? 16.084 12.745 -11.283 1.00 59.25 293 ASP A N 1
ATOM 2274 C CA . ASP A 1 293 ? 16.482 14.153 -11.287 1.00 59.25 293 ASP A CA 1
ATOM 2275 C C . ASP A 1 293 ? 15.801 14.872 -10.108 1.00 59.25 293 ASP A C 1
ATOM 2277 O O . ASP A 1 293 ? 14.578 15.027 -10.057 1.00 59.25 293 ASP A O 1
ATOM 2281 N N . ILE A 1 294 ? 16.603 15.229 -9.103 1.00 60.16 294 ILE A N 1
ATOM 2282 C CA . ILE A 1 294 ? 16.158 15.918 -7.882 1.00 60.16 294 ILE A CA 1
ATOM 2283 C C . ILE A 1 294 ? 16.076 17.434 -8.112 1.00 60.16 294 ILE A C 1
ATOM 2285 O O . ILE A 1 294 ? 15.391 18.130 -7.363 1.00 60.16 294 ILE A O 1
ATOM 2289 N N . GLN A 1 295 ? 16.774 17.955 -9.123 1.00 64.19 295 GLN A N 1
ATOM 2290 C CA . GLN A 1 295 ? 16.863 19.391 -9.385 1.00 64.19 295 GLN A CA 1
ATOM 2291 C C . GLN A 1 295 ? 15.786 19.863 -10.373 1.00 64.19 295 GLN A C 1
ATOM 2293 O O . GLN A 1 295 ? 15.385 21.026 -10.326 1.00 64.19 295 GLN A O 1
ATOM 2298 N N . GLY A 1 296 ? 15.258 18.964 -11.208 1.00 60.31 296 GLY A N 1
ATOM 2299 C CA . GLY A 1 296 ? 14.109 19.212 -12.075 1.00 60.31 296 GLY A CA 1
ATOM 2300 C C . GLY A 1 296 ? 12.776 18.770 -11.463 1.00 60.31 296 GLY A C 1
ATOM 2301 O O . GLY A 1 296 ? 12.606 17.613 -11.085 1.00 60.31 296 GLY A O 1
ATOM 2302 N N . TRP A 1 297 ? 11.777 19.661 -11.434 1.00 48.97 297 TRP A N 1
ATOM 2303 C CA . TRP A 1 297 ? 10.387 19.253 -11.196 1.00 48.97 297 TRP A CA 1
ATOM 2304 C C . TRP A 1 297 ? 9.829 18.583 -12.455 1.00 48.97 297 TRP A C 1
ATOM 2306 O O . TRP A 1 297 ? 9.421 19.234 -13.414 1.00 48.97 297 TRP A O 1
ATOM 2316 N N . SER A 1 298 ? 9.783 17.257 -12.454 1.00 61.50 298 SER A N 1
ATOM 2317 C CA . SER A 1 298 ? 9.053 16.478 -13.447 1.00 61.50 298 SER A CA 1
ATOM 2318 C C . SER A 1 298 ? 7.538 16.629 -13.263 1.00 61.50 298 SER A C 1
ATOM 2320 O O . SER A 1 298 ? 7.030 16.735 -12.144 1.00 61.50 298 SER A O 1
ATOM 2322 N N . PHE A 1 299 ? 6.791 16.571 -14.370 1.00 54.19 299 PHE A N 1
ATOM 2323 C CA . PHE A 1 299 ? 5.327 16.706 -14.392 1.00 54.19 299 PHE A CA 1
ATOM 2324 C C . PHE A 1 299 ? 4.614 15.892 -13.302 1.00 54.19 299 PHE A C 1
ATOM 2326 O O . PHE A 1 299 ? 3.718 16.393 -12.640 1.00 54.19 299 PHE A O 1
ATOM 2333 N N . GLY A 1 300 ? 5.023 14.656 -13.042 1.00 59.69 300 GLY A N 1
ATOM 2334 C CA . GLY A 1 300 ? 4.364 13.845 -12.021 1.00 59.69 300 GLY A CA 1
ATOM 2335 C C . GLY A 1 300 ? 4.961 13.915 -10.624 1.00 59.69 300 GLY A C 1
ATOM 2336 O O . GLY A 1 300 ? 4.337 13.372 -9.727 1.00 59.69 300 GLY A O 1
ATOM 2337 N N . GLN A 1 301 ? 6.082 14.609 -10.390 1.00 63.19 301 GLN A N 1
ATOM 2338 C CA . GLN A 1 301 ? 6.347 15.126 -9.042 1.00 63.19 301 GLN A CA 1
ATOM 2339 C C . GLN A 1 301 ? 5.300 16.187 -8.695 1.00 63.19 301 GLN A C 1
ATOM 2341 O O . GLN A 1 301 ? 4.784 16.181 -7.582 1.00 63.19 301 GLN A O 1
ATOM 2346 N N . VAL A 1 302 ? 4.913 17.027 -9.664 1.00 64.56 302 VAL A N 1
ATOM 2347 C CA . VAL A 1 302 ? 3.814 17.990 -9.496 1.00 64.56 302 VAL A CA 1
ATOM 2348 C C . VAL A 1 302 ? 2.482 17.262 -9.309 1.00 64.56 302 VAL A C 1
ATOM 2350 O O . VAL A 1 302 ? 1.772 17.555 -8.355 1.00 64.56 302 VAL A O 1
ATOM 2353 N N . VAL A 1 303 ? 2.160 16.259 -10.138 1.00 65.12 303 VAL A N 1
ATOM 2354 C CA . VAL A 1 303 ? 0.938 15.448 -9.949 1.00 65.12 303 VAL A CA 1
ATOM 2355 C C . VAL A 1 303 ? 0.952 14.733 -8.596 1.00 65.12 303 VAL A C 1
ATOM 2357 O O . VAL A 1 303 ? -0.031 14.808 -7.869 1.00 65.12 303 VAL A O 1
ATOM 2360 N N . ALA A 1 304 ? 2.061 14.098 -8.204 1.00 66.44 304 ALA A N 1
ATOM 2361 C CA . ALA A 1 304 ? 2.180 13.469 -6.890 1.00 66.44 304 ALA A CA 1
ATOM 2362 C C . ALA A 1 304 ? 1.968 14.492 -5.765 1.00 66.44 304 ALA A C 1
ATOM 2364 O O . ALA A 1 304 ? 1.198 14.229 -4.848 1.00 66.44 304 ALA A O 1
ATOM 2365 N N . ALA A 1 305 ? 2.571 15.679 -5.848 1.00 69.81 305 ALA A N 1
ATOM 2366 C CA . ALA A 1 305 ? 2.329 16.743 -4.880 1.00 69.81 305 ALA A CA 1
ATOM 2367 C C . ALA A 1 305 ? 0.844 17.140 -4.843 1.00 69.81 305 ALA A C 1
ATOM 2369 O O . ALA A 1 305 ? 0.265 17.199 -3.767 1.00 69.81 305 ALA A O 1
ATOM 2370 N N . ILE A 1 306 ? 0.191 17.319 -5.992 1.00 74.00 306 ILE A N 1
ATOM 2371 C CA . ILE A 1 306 ? -1.235 17.672 -6.066 1.00 74.00 306 ILE A CA 1
ATOM 2372 C C . ILE A 1 306 ? -2.126 16.591 -5.438 1.00 74.00 306 ILE A C 1
ATOM 2374 O O . ILE A 1 306 ? -3.108 16.929 -4.784 1.00 74.00 306 ILE A O 1
ATOM 2378 N N . PHE A 1 307 ? -1.798 15.308 -5.601 1.00 71.62 307 PHE A N 1
ATOM 2379 C CA . PHE A 1 307 ? -2.579 14.218 -5.010 1.00 71.62 307 PHE A CA 1
ATOM 2380 C C . PHE A 1 307 ? -2.302 14.026 -3.514 1.00 71.62 307 PHE A C 1
ATOM 2382 O O . PHE A 1 307 ? -3.234 13.772 -2.752 1.00 71.62 307 PHE A O 1
ATOM 2389 N N . TRP A 1 308 ? -1.047 14.150 -3.075 1.00 74.06 308 TRP A N 1
ATOM 2390 C CA . TRP A 1 308 ? -0.671 13.847 -1.692 1.00 74.06 308 TRP A CA 1
ATOM 2391 C C . TRP A 1 308 ? -0.781 15.038 -0.756 1.00 74.06 308 TRP A C 1
ATOM 2393 O O . TRP A 1 308 ? -1.189 14.854 0.388 1.00 74.06 308 TRP A O 1
ATOM 2403 N N . VAL A 1 309 ? -0.442 16.251 -1.204 1.00 75.56 309 VAL A N 1
ATOM 2404 C CA . VAL A 1 309 ? -0.457 17.454 -0.355 1.00 75.56 309 VAL A CA 1
ATOM 2405 C C . VAL A 1 309 ? -1.827 17.680 0.293 1.00 75.56 309 VAL A C 1
ATOM 2407 O O . VAL A 1 309 ? -1.838 17.911 1.498 1.00 75.56 309 VAL A O 1
ATOM 2410 N N . PRO A 1 310 ? -2.977 17.546 -0.398 1.00 75.62 310 PRO A N 1
ATOM 2411 C CA . PRO A 1 310 ? -4.279 17.671 0.256 1.00 75.62 310 PRO A CA 1
ATOM 2412 C C . PRO A 1 310 ? -4.473 16.660 1.388 1.00 75.62 310 PRO A C 1
ATOM 2414 O O . PRO A 1 310 ? -4.872 17.035 2.484 1.00 75.62 310 PRO A O 1
ATOM 2417 N N . VAL A 1 311 ? -4.095 15.396 1.170 1.00 72.25 311 VAL A N 1
ATOM 2418 C CA . VAL A 1 311 ? -4.196 14.352 2.202 1.00 72.25 311 VAL A CA 1
ATOM 2419 C C . VAL A 1 311 ? -3.282 14.666 3.391 1.00 72.25 311 VAL A C 1
ATOM 2421 O O . VAL A 1 311 ? -3.676 14.484 4.541 1.00 72.25 311 VAL A O 1
ATOM 2424 N N . PHE A 1 312 ? -2.078 15.184 3.133 1.00 71.56 312 PHE A N 1
ATOM 2425 C CA . PHE A 1 312 ? -1.167 15.646 4.181 1.00 71.56 312 PHE A CA 1
ATOM 2426 C C . PHE A 1 312 ? -1.743 16.801 4.987 1.00 71.56 312 PHE A C 1
ATOM 2428 O O . PHE A 1 312 ? -1.667 16.781 6.214 1.00 71.56 312 PHE A O 1
ATOM 2435 N N . LEU A 1 313 ? -2.296 17.802 4.305 1.00 77.62 313 LEU A N 1
ATOM 2436 C CA . LEU A 1 313 ? -2.886 18.967 4.946 1.00 77.62 313 LEU A CA 1
ATOM 2437 C C . LEU A 1 313 ? -4.093 18.560 5.792 1.00 77.62 313 LEU A C 1
ATOM 2439 O O . LEU A 1 313 ? -4.197 19.022 6.923 1.00 77.62 313 LEU A O 1
ATOM 2443 N N . ASP A 1 314 ? -4.921 17.629 5.316 1.00 73.44 314 ASP A N 1
ATOM 2444 C CA . ASP A 1 314 ? -6.050 17.089 6.078 1.00 73.44 314 ASP A CA 1
ATOM 2445 C C . ASP A 1 314 ? -5.589 16.348 7.343 1.00 73.44 314 ASP A C 1
ATOM 2447 O O . ASP A 1 314 ? -6.115 16.589 8.435 1.00 73.44 314 ASP A O 1
ATOM 2451 N N . VAL A 1 315 ? -4.572 15.481 7.235 1.00 69.50 315 VAL A N 1
ATOM 2452 C CA . VAL A 1 315 ? -4.002 14.774 8.396 1.00 69.50 315 VAL A CA 1
ATOM 2453 C C . VAL A 1 315 ? -3.394 15.768 9.383 1.00 69.50 315 VAL A C 1
ATOM 2455 O O . VAL A 1 315 ? -3.735 15.735 10.565 1.00 69.50 315 VAL A O 1
ATOM 2458 N N . ALA A 1 316 ? -2.534 16.674 8.917 1.00 75.19 316 ALA A N 1
ATOM 2459 C CA . ALA A 1 316 ? -1.870 17.661 9.760 1.00 75.19 316 ALA A CA 1
ATOM 2460 C C . ALA A 1 316 ? -2.891 18.560 10.468 1.00 75.19 316 ALA A C 1
ATOM 2462 O O . ALA A 1 316 ? -2.846 18.708 11.688 1.00 75.19 316 ALA A O 1
ATOM 2463 N N . HIS A 1 317 ? -3.868 19.087 9.729 1.00 77.00 317 HIS A N 1
ATOM 2464 C CA . HIS A 1 317 ? -4.946 19.899 10.280 1.00 77.00 317 HIS A CA 1
ATOM 2465 C C . HIS A 1 317 ? -5.741 19.140 11.353 1.00 77.00 317 HIS A C 1
ATOM 2467 O O . HIS A 1 317 ? -6.032 19.696 12.415 1.00 77.00 317 HIS A O 1
ATOM 2473 N N . SER A 1 318 ? -6.044 17.854 11.134 1.00 71.50 318 SER A N 1
ATOM 2474 C CA . SER A 1 318 ? -6.760 17.027 12.118 1.00 71.50 318 SER A CA 1
ATOM 2475 C C . SER A 1 318 ? -5.978 16.827 13.426 1.00 71.50 318 SER A C 1
ATOM 2477 O O . SER A 1 318 ? -6.577 16.768 14.506 1.00 71.50 318 SER A O 1
ATOM 2479 N N . ILE A 1 319 ? -4.645 16.775 13.347 1.00 71.94 319 ILE A N 1
ATOM 2480 C CA . ILE A 1 319 ? -3.756 16.645 14.506 1.00 71.94 319 ILE A CA 1
ATOM 2481 C C . ILE A 1 319 ? -3.668 17.986 15.244 1.00 71.94 319 ILE A C 1
ATOM 2483 O O . ILE A 1 319 ? -4.005 18.047 16.423 1.00 71.94 319 ILE A O 1
ATOM 2487 N N . PHE A 1 320 ? -3.329 19.080 14.555 1.00 77.75 320 PHE A N 1
ATOM 2488 C CA . PHE A 1 320 ? -3.118 20.386 15.197 1.00 77.75 320 PHE A CA 1
ATOM 2489 C C . PHE A 1 320 ? -4.391 20.989 15.806 1.00 77.75 320 PHE A C 1
ATOM 2491 O O . PHE A 1 320 ? -4.344 21.591 16.877 1.00 77.75 320 PHE A O 1
ATOM 2498 N N . THR A 1 321 ? -5.557 20.779 15.188 1.00 74.69 321 THR A N 1
ATOM 2499 C CA . THR A 1 321 ? -6.840 21.188 15.792 1.00 74.69 321 THR A CA 1
ATOM 2500 C C . THR A 1 321 ? -7.200 20.381 17.041 1.00 74.69 321 THR A C 1
ATOM 2502 O O . THR A 1 321 ? -8.059 20.796 17.815 1.00 74.69 321 THR A O 1
ATOM 2505 N N . SER A 1 322 ? -6.577 19.219 17.259 1.00 60.09 322 SER A N 1
ATOM 2506 C CA . SER A 1 322 ? -6.773 18.431 18.480 1.00 60.09 322 SER A CA 1
ATOM 2507 C C . SER A 1 322 ? -6.003 19.009 19.660 1.00 60.09 322 SER A C 1
ATOM 2509 O O . SER A 1 322 ? -6.557 19.061 20.754 1.00 60.09 322 SER A O 1
ATOM 2511 N N . ASP A 1 323 ? -4.786 19.499 19.432 1.00 60.88 323 ASP A N 1
ATOM 2512 C CA . ASP A 1 323 ? -3.959 20.083 20.490 1.00 60.88 323 ASP A CA 1
ATOM 2513 C C . ASP A 1 323 ? -4.524 21.425 20.975 1.00 60.88 323 ASP A C 1
ATOM 2515 O O . ASP A 1 323 ? -4.568 21.677 22.178 1.00 60.88 323 ASP A O 1
ATOM 2519 N N . ALA A 1 324 ? -5.067 22.241 20.064 1.00 63.94 324 ALA A N 1
ATOM 2520 C CA . ALA A 1 324 ? -5.697 23.517 20.415 1.00 63.94 324 ALA A CA 1
ATOM 2521 C C . ALA A 1 324 ? -6.941 23.359 21.315 1.00 63.94 324 ALA A C 1
ATOM 2523 O O . ALA A 1 324 ? -7.198 24.203 22.170 1.00 63.94 324 ALA A O 1
ATOM 2524 N N . ALA A 1 325 ? -7.696 22.266 21.156 1.00 57.44 325 ALA A N 1
ATOM 2525 C CA . ALA A 1 325 ? -8.876 21.968 21.973 1.00 57.44 325 ALA A CA 1
ATOM 2526 C C . ALA A 1 325 ? -8.536 21.373 23.354 1.00 57.44 325 ALA A C 1
ATOM 2528 O O . ALA A 1 325 ? -9.412 21.269 24.204 1.00 57.44 325 ALA A O 1
ATOM 2529 N N . LEU A 1 326 ? -7.288 20.943 23.568 1.00 53.59 326 LEU A N 1
ATOM 2530 C CA . LEU A 1 326 ? -6.790 20.425 24.849 1.00 53.59 326 LEU A CA 1
ATOM 2531 C C . LEU A 1 326 ? -6.156 21.520 25.721 1.00 53.59 326 LEU A C 1
ATOM 2533 O O . LEU A 1 326 ? -5.948 21.297 26.911 1.00 53.59 326 LEU A O 1
ATOM 2537 N N . SER A 1 327 ? -5.842 22.682 25.139 1.00 57.22 327 SER A N 1
ATOM 2538 C CA . SER A 1 327 ? -5.265 23.841 25.835 1.00 57.22 327 SER A CA 1
ATOM 2539 C C . SER A 1 327 ? -6.291 24.846 26.381 1.00 57.22 327 SER A C 1
ATOM 2541 O O . SER A 1 327 ? -5.890 25.825 27.006 1.00 57.22 327 SER A O 1
ATOM 2543 N N . THR A 1 328 ? -7.585 24.625 26.138 1.00 48.06 328 THR A N 1
ATOM 2544 C CA . THR A 1 328 ? -8.713 25.444 26.625 1.00 48.06 328 THR A CA 1
ATOM 2545 C C . THR A 1 328 ? -9.542 24.671 27.630 1.00 48.06 328 THR A C 1
ATOM 2547 O O . THR A 1 328 ? -9.864 25.244 28.690 1.00 48.06 328 THR A O 1
#

Sequence (328 aa):
MLIRLQVLISYYIQGILLLLAAAVVAVLASRSWLRGGQGSIESSVVRKLESPMATFLTAETYFSISTAIAAFIMSPRAIDPL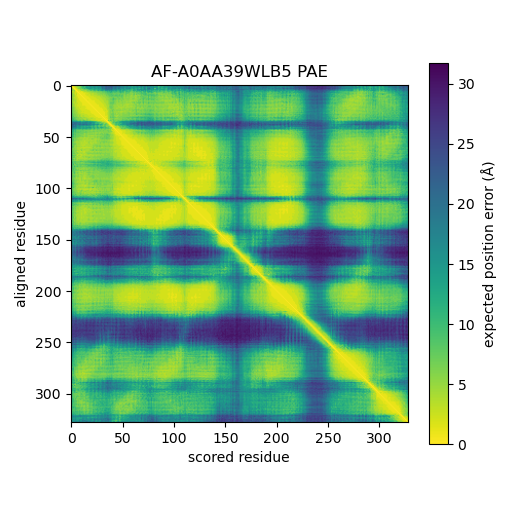NGYALMVVAIVGFLCPVFTLLLLRCLTEARVTRFGTVLTVVSWFLNTVLFFLLLPNLSTFGDDVAEDALKQLFSIPTCGDSSAMSLCQQLTGNNPLRSLTGFFERSSWTNIRTVPMVWTFATAILIVLVSEKVCRMAVGFRCRERPARGKEQETVYSRLGETRQERSSSQDPHSHRTGRLIVSVVFIVLCSVCLGYTFHMVVRFRGIDAIDIQGWSFGQVVAAIFWVPVFLDVAHSIFTSDAALST

Radius of gyration: 25.7 Å; Cα contacts (8 Å, |Δi|>4): 222; chains: 1; bounding box: 79×46×73 Å

Secondary structure (DSSP, 8-state):
-HHHHHHHHHHHHHHHHHHHHHHHHHHHHHHHHHTTT--HHHHHHHHHHHHHHHHHHHHHHHHHHHHHHHHHHT-TTSS-HHHHHHHHHHHHHHHHHHHHHHHHHHHH-SS---HHHHHHHHHHHHHHHHHHHHHHHHHHT--HHHHHHHHHHHHH-TTS-TTTHHHHHHHHHTT-HHHHHHHHHSTT-SS-GGGHHHHHHHHHHHHHHHHHHHHHHHHHHHHHHTS----SSS-SSSTTS--SS---S----HHHHHHHHHHHHHHHHHHHHHHHHHHHHHHHHHHTTT---SSS--HHHHHHHHHHHHHHHHHHHHHHHHHHTT--

pLDDT: mean 72.2, std 15.66, range [35.69, 97.94]

Solvent-accessible surface area (backbone atoms only — not comparable to full-atom values): 18636 Å² total; per-residue (Å²): 116,75,73,60,47,19,56,51,51,41,51,51,53,50,45,52,50,50,47,52,51,49,50,51,51,52,53,50,56,52,50,50,62,75,56,77,64,78,59,67,69,64,52,54,57,45,59,55,48,47,59,47,52,52,51,48,42,46,53,51,24,53,52,33,39,52,52,38,53,52,46,58,73,63,38,55,76,79,43,55,65,75,57,40,53,53,50,41,52,50,20,52,51,31,32,40,51,40,46,50,48,51,48,50,46,49,73,64,38,89,83,69,74,55,69,63,55,54,52,43,32,53,52,17,28,51,49,15,48,53,50,36,65,48,32,45,61,61,58,66,70,54,44,82,72,44,56,54,49,51,48,50,49,64,73,61,44,75,85,62,43,102,68,77,49,61,61,47,53,52,70,34,24,50,101,53,45,63,62,57,56,48,47,33,68,35,91,84,39,94,62,25,70,83,53,48,62,58,55,48,52,53,44,50,52,51,46,51,53,59,50,50,53,51,50,51,55,50,54,53,55,52,62,65,66,66,62,68,91,81,74,93,80,80,78,89,83,70,92,85,80,75,94,74,88,82,93,81,78,76,92,66,62,75,64,62,65,54,55,55,54,49,53,52,51,49,53,51,52,51,53,50,46,50,53,44,50,47,52,48,52,49,53,52,57,53,49,70,35,43,66,56,67,85,87,55,88,47,76,38,49,53,50,35,46,67,65,45,49,58,54,50,51,51,46,51,50,53,52,56,60,49,56,62,68,72,76,111

Mean predicted aligned error: 11.99 Å

Nearest PDB structures (foldseek):
  8vy9-assembly1_R  TM=2.136E-01  e=1.253E-01  Homo sapiens
  8gji-assembly1_A  TM=4.030E-01  e=2.023E+00  synthetic construct
  8xql-assembly1_R  TM=2.010E-01  e=2.862E-01  Clostridium perfringens
  7p5j-assembly1_B  TM=1.503E-01  e=5.259E-01  Homo sapiens